Protein AF-0000000070723810 (afdb_homodimer)

Structure (mmCIF, N/CA/C/O backbone):
data_AF-0000000070723810-model_v1
#
loop_
_entity.id
_entity.type
_entity.pdbx_description
1 polymer 'Protein CBG18852'
#
loop_
_atom_site.group_PDB
_atom_site.id
_atom_site.type_symbol
_atom_site.label_atom_id
_atom_site.label_alt_id
_atom_site.label_comp_id
_atom_site.label_asym_id
_atom_site.label_entity_id
_atom_site.label_seq_id
_atom_site.pdbx_PDB_ins_code
_atom_site.Cartn_x
_atom_site.Cartn_y
_atom_site.Cartn_z
_atom_site.occupancy
_atom_site.B_iso_or_equiv
_atom_site.auth_seq_id
_atom_site.auth_comp_id
_atom_site.auth_asym_id
_atom_site.auth_atom_id
_atom_site.pdbx_PDB_model_num
ATOM 1 N N . MET A 1 1 ? 26.953 8.945 24.391 1 21.44 1 MET A N 1
ATOM 2 C CA . MET A 1 1 ? 26.625 9.625 23.141 1 21.44 1 MET A CA 1
ATOM 3 C C . MET A 1 1 ? 25.141 9.961 23.078 1 21.44 1 MET A C 1
ATOM 5 O O . MET A 1 1 ? 24.281 9.094 23.297 1 21.44 1 MET A O 1
ATOM 9 N N . VAL A 1 2 ? 24.594 11.117 23.422 1 28.16 2 VAL A N 1
ATOM 10 C CA . VAL A 1 2 ? 23.266 11.508 23.891 1 28.16 2 VAL A CA 1
ATOM 11 C C . VAL A 1 2 ? 22.266 11.359 22.75 1 28.16 2 VAL A C 1
ATOM 13 O O . VAL A 1 2 ? 22.391 11.992 21.703 1 28.16 2 VAL A O 1
ATOM 16 N N . SER A 1 3 ? 21.688 10.195 22.344 1 31.12 3 SER A N 1
ATOM 17 C CA . SER A 1 3 ? 20.656 9.852 21.359 1 31.12 3 SER A CA 1
ATOM 18 C C . SER A 1 3 ? 19.5 10.836 21.406 1 31.12 3 SER A C 1
ATOM 20 O O . SER A 1 3 ? 18.828 10.953 22.438 1 31.12 3 SER A O 1
ATOM 22 N N . ILE A 1 4 ? 19.578 12.031 21.047 1 35.69 4 ILE A N 1
ATOM 23 C CA . ILE A 1 4 ? 18.641 13.156 21.031 1 35.69 4 ILE A CA 1
ATOM 24 C C . ILE A 1 4 ? 17.234 12.656 20.734 1 35.69 4 ILE A C 1
ATOM 26 O O . ILE A 1 4 ? 16.984 12.117 19.641 1 35.69 4 ILE A O 1
ATOM 30 N N . PRO A 1 5 ? 16.25 12.164 21.562 1 37.22 5 PRO A N 1
ATOM 31 C CA . PRO A 1 5 ? 14.992 11.414 21.625 1 37.22 5 PRO A CA 1
ATOM 32 C C . PRO A 1 5 ? 13.914 11.992 20.719 1 37.22 5 PRO A C 1
ATOM 34 O O . PRO A 1 5 ? 13.945 13.18 20.391 1 37.22 5 PRO A O 1
ATOM 37 N N . SER A 1 6 ? 12.953 11.32 19.719 1 43.81 6 SER A N 1
ATOM 38 C CA . SER A 1 6 ? 11.664 11.258 19.031 1 43.81 6 SER A CA 1
ATOM 39 C C . SER A 1 6 ? 10.602 12.039 19.797 1 43.81 6 SER A C 1
ATOM 41 O O . SER A 1 6 ? 9.453 12.125 19.359 1 43.81 6 SER A O 1
ATOM 43 N N . HIS A 1 7 ? 10.688 12.422 20.875 1 48 7 HIS A N 1
ATOM 44 C CA . HIS A 1 7 ? 9.82 13.055 21.859 1 48 7 HIS A CA 1
ATOM 45 C C . HIS A 1 7 ? 9.383 14.438 21.406 1 48 7 HIS A C 1
ATOM 47 O O . HIS A 1 7 ? 8.219 14.812 21.578 1 48 7 HIS A O 1
ATOM 53 N N . GLY A 1 8 ? 10.281 15.203 20.875 1 49.94 8 GLY A N 1
ATOM 54 C CA . GLY A 1 8 ? 9.945 16.562 20.469 1 49.94 8 GLY A CA 1
ATOM 55 C C . GLY A 1 8 ? 8.969 16.609 19.312 1 49.94 8 GLY A C 1
ATOM 56 O O . GLY A 1 8 ? 8.016 17.391 19.328 1 49.94 8 GLY A O 1
ATOM 57 N N . THR A 1 9 ? 9.227 15.734 18.359 1 57.97 9 THR A N 1
ATOM 58 C CA . THR A 1 9 ? 8.375 15.734 17.172 1 57.97 9 THR A CA 1
ATOM 59 C C . THR A 1 9 ? 6.973 15.25 17.516 1 57.97 9 THR A C 1
ATOM 61 O O . THR A 1 9 ? 5.98 15.836 17.078 1 57.97 9 THR A O 1
ATOM 64 N N . GLU A 1 10 ? 7.027 14.227 18.391 1 59.47 10 GLU A N 1
ATOM 65 C CA . GLU A 1 10 ? 5.703 13.758 18.781 1 59.47 10 GLU A CA 1
ATOM 66 C C . GLU A 1 10 ? 4.949 14.828 19.578 1 59.47 10 GLU A C 1
ATOM 68 O O . GLU A 1 10 ? 3.74 14.992 19.406 1 59.47 10 GLU A O 1
ATOM 73 N N . ALA A 1 11 ? 5.746 15.508 20.375 1 60.03 11 ALA A N 1
ATOM 74 C CA . ALA A 1 11 ? 5.129 16.609 21.125 1 60.03 11 ALA A CA 1
ATOM 75 C C . ALA A 1 11 ? 4.609 17.688 20.172 1 60.03 11 ALA A C 1
ATOM 77 O O . ALA A 1 11 ? 3.525 18.234 20.391 1 60.03 11 ALA A O 1
ATOM 78 N N . LEU A 1 12 ? 5.273 17.922 19.172 1 66.69 12 LEU A N 1
ATOM 79 C CA . LEU A 1 12 ? 4.871 18.938 18.219 1 66.69 12 LEU A CA 1
ATOM 80 C C . LEU A 1 12 ? 3.621 18.516 17.469 1 66.69 12 LEU A C 1
ATOM 82 O O . LEU A 1 12 ? 2.713 19.328 17.25 1 66.69 12 LEU A O 1
ATOM 86 N N . ILE A 1 13 ? 3.521 17.188 17.266 1 69.94 13 ILE A N 1
ATOM 87 C CA . ILE A 1 13 ? 2.365 16.672 16.531 1 69.94 13 ILE A CA 1
ATOM 88 C C . ILE A 1 13 ? 1.104 16.859 17.375 1 69.94 13 ILE A C 1
ATOM 90 O O . ILE A 1 13 ? 0.053 17.234 16.844 1 69.94 13 ILE A O 1
ATOM 94 N N . SER A 1 14 ? 1.413 16.672 18.578 1 66.19 14 SER A N 1
ATOM 95 C CA . SER A 1 14 ? 0.279 16.734 19.5 1 66.19 14 SER A CA 1
ATOM 96 C C . SER A 1 14 ? -0.254 18.156 19.609 1 66.19 14 SER A C 1
ATOM 98 O O . SER A 1 14 ? -1.392 18.375 20.031 1 66.19 14 SER A O 1
ATOM 100 N N . THR A 1 15 ? 0.583 19.078 19.188 1 67.94 15 THR A N 1
ATOM 101 C CA . THR A 1 15 ? 0.151 20.453 19.312 1 67.94 15 THR A CA 1
ATOM 102 C C . THR A 1 15 ? -0.625 20.906 18.078 1 67.94 15 THR A C 1
ATOM 104 O O . THR A 1 15 ? -1.267 21.953 18.078 1 67.94 15 THR A O 1
ATOM 107 N N . LEU A 1 16 ? -0.715 20.125 17.172 1 76.69 16 LEU A N 1
ATOM 108 C CA . LEU A 1 16 ? -1.369 20.516 15.93 1 76.69 16 LEU A CA 1
ATOM 109 C C . LEU A 1 16 ? -2.84 20.109 15.938 1 76.69 16 LEU A C 1
ATOM 111 O O . LEU A 1 16 ? -3.719 20.953 16.125 1 76.69 16 LEU A O 1
ATOM 115 N N . SER A 1 17 ? -3.182 18.922 15.734 1 82.94 17 SER A N 1
ATOM 116 C CA . SER A 1 17 ? -4.555 18.438 15.773 1 82.94 17 SER A CA 1
ATOM 117 C C . SER A 1 17 ? -4.652 17.125 16.531 1 82.94 17 SER A C 1
ATOM 119 O O . SER A 1 17 ? -3.686 16.359 16.609 1 82.94 17 SER A O 1
ATOM 121 N N . ALA A 1 18 ? -5.805 17.016 17.188 1 89.81 18 ALA A N 1
ATOM 122 C CA . ALA A 1 18 ? -6.074 15.734 17.828 1 89.81 18 ALA A CA 1
ATOM 123 C C . ALA A 1 18 ? -6.141 14.609 16.812 1 89.81 18 ALA A C 1
ATOM 125 O O . ALA A 1 18 ? -6.809 14.734 15.781 1 89.81 18 ALA A O 1
ATOM 126 N N . TRP A 1 19 ? -5.312 13.562 17.156 1 93.69 19 TRP A N 1
ATOM 127 C CA . TRP A 1 19 ? -5.281 12.438 16.219 1 93.69 19 TRP A CA 1
ATOM 128 C C . TRP A 1 19 ? -5.047 11.125 16.969 1 93.69 19 TRP A C 1
ATOM 130 O O . TRP A 1 19 ? -4.605 11.133 18.109 1 93.69 19 TRP A O 1
ATOM 140 N N . ASP A 1 20 ? -5.43 10.055 16.297 1 95.19 20 ASP A N 1
ATOM 141 C CA . ASP A 1 20 ? -5.133 8.719 16.828 1 95.19 20 ASP A CA 1
ATOM 142 C C . ASP A 1 20 ? -4.996 7.703 15.695 1 95.19 20 ASP A C 1
ATOM 144 O O . ASP A 1 20 ? -5.277 8.016 14.531 1 95.19 20 ASP A O 1
ATOM 148 N N . TRP A 1 21 ? -4.473 6.562 16.109 1 96.56 21 TRP A N 1
ATOM 149 C CA . TRP A 1 21 ? -4.371 5.457 15.164 1 96.56 21 TRP A CA 1
ATOM 150 C C . TRP A 1 21 ? -5.699 4.719 15.047 1 96.56 21 TRP A C 1
ATOM 152 O O . TRP A 1 21 ? -6.371 4.465 16.047 1 96.56 21 TRP A O 1
ATOM 162 N N . VAL A 1 22 ? -6 4.453 13.805 1 97.31 22 VAL A N 1
ATOM 163 C CA . VAL A 1 22 ? -7.133 3.574 13.539 1 97.31 22 VAL A CA 1
ATOM 164 C C . VAL A 1 22 ? -6.676 2.383 12.695 1 97.31 22 VAL A C 1
ATOM 166 O O . VAL A 1 22 ? -5.688 2.473 11.969 1 97.31 22 VAL A O 1
ATOM 169 N N . THR A 1 23 ? -7.355 1.292 12.906 1 96.88 23 THR A N 1
ATOM 170 C CA . THR A 1 23 ? -6.969 0.08 12.195 1 96.88 23 THR A CA 1
ATOM 171 C C . THR A 1 23 ? -8.109 -0.409 11.297 1 96.88 23 THR A C 1
ATOM 173 O O . THR A 1 23 ? -9.242 -0.558 11.758 1 96.88 23 THR A O 1
ATOM 176 N N . ILE A 1 24 ? -7.84 -0.565 10.047 1 96.25 24 ILE A N 1
ATOM 177 C CA . ILE A 1 24 ? -8.75 -1.156 9.07 1 96.25 24 ILE A CA 1
ATOM 178 C C . ILE A 1 24 ? -8.078 -2.354 8.398 1 96.25 24 ILE A C 1
ATOM 180 O O . ILE A 1 24 ? -7.055 -2.201 7.723 1 96.25 24 ILE A O 1
ATOM 184 N N . ASP A 1 25 ? -8.617 -3.471 8.602 1 95.19 25 ASP A N 1
ATOM 185 C CA . ASP A 1 25 ? -8.094 -4.684 7.984 1 95.19 25 ASP A CA 1
ATOM 186 C C . ASP A 1 25 ? -6.605 -4.859 8.297 1 95.19 25 ASP A C 1
ATOM 188 O O . ASP A 1 25 ? -5.801 -5.117 7.402 1 95.19 25 ASP A O 1
ATOM 192 N N . GLY A 1 26 ? -6.227 -4.594 9.523 1 93.19 26 GLY A N 1
ATOM 193 C CA . GLY A 1 26 ? -4.867 -4.793 10 1 93.19 26 GLY A CA 1
ATOM 194 C C . GLY A 1 26 ? -3.947 -3.629 9.688 1 93.19 26 GLY A C 1
ATOM 195 O O . GLY A 1 26 ? -2.793 -3.611 10.117 1 93.19 26 GLY A O 1
ATOM 196 N N . LEU A 1 27 ? -4.41 -2.686 8.922 1 94.94 27 LEU A N 1
ATOM 197 C CA . LEU A 1 27 ? -3.605 -1.533 8.539 1 94.94 27 LEU A CA 1
ATOM 198 C C . LEU A 1 27 ? -3.863 -0.353 9.469 1 94.94 27 LEU A C 1
ATOM 200 O O . LEU A 1 27 ? -5.016 0.029 9.688 1 94.94 27 LEU A O 1
ATOM 204 N N . GLN A 1 28 ? -2.822 0.191 9.961 1 96.56 28 GLN A N 1
ATOM 205 C CA . GLN A 1 28 ? -2.934 1.354 10.836 1 96.56 28 GLN A CA 1
ATOM 206 C C . GLN A 1 28 ? -2.824 2.652 10.039 1 96.56 28 GLN A C 1
ATOM 208 O O . GLN A 1 28 ? -1.885 2.834 9.266 1 96.56 28 GLN A O 1
ATOM 213 N N . LEU A 1 29 ? -3.773 3.512 10.258 1 98 29 LEU A N 1
ATOM 214 C CA . LEU A 1 29 ? -3.791 4.836 9.641 1 98 29 LEU A CA 1
ATOM 215 C C . LEU A 1 29 ? -4.016 5.918 10.695 1 98 29 LEU A C 1
ATOM 217 O O . LEU A 1 29 ? -4.77 5.719 11.648 1 98 29 LEU A O 1
ATOM 221 N N . PRO A 1 30 ? -3.369 7.023 10.531 1 97.31 30 PRO A N 1
ATOM 222 C CA . PRO A 1 30 ? -3.699 8.141 11.422 1 97.31 30 PRO A CA 1
ATOM 223 C C . PRO A 1 30 ? -5.031 8.805 11.062 1 97.31 30 PRO A C 1
ATOM 225 O O . PRO A 1 30 ? -5.355 8.953 9.883 1 97.31 30 PRO A O 1
ATOM 228 N N . ALA A 1 31 ? -5.773 9.109 12.086 1 97.81 31 ALA A N 1
ATOM 229 C CA . ALA A 1 31 ? -7.055 9.789 11.93 1 97.81 31 ALA A CA 1
ATOM 230 C C . ALA A 1 31 ? -7.125 11.039 12.812 1 97.81 31 ALA A C 1
ATOM 232 O O . ALA A 1 31 ? -6.637 11.031 13.945 1 97.81 31 ALA A O 1
ATOM 233 N N . VAL A 1 32 ? -7.727 12.047 12.258 1 97 32 VAL A N 1
ATOM 234 C CA . VAL A 1 32 ? -7.961 13.25 13.055 1 97 32 VAL A CA 1
ATOM 235 C C . VAL A 1 32 ? -9.383 13.242 13.602 1 97 32 VAL A C 1
ATOM 237 O O . VAL A 1 32 ? -10.258 12.562 13.055 1 97 32 VAL A O 1
ATOM 240 N N . SER A 1 33 ? -9.508 14.008 14.656 1 95.69 33 SER A N 1
ATOM 241 C CA . SER A 1 33 ? -10.812 14.039 15.328 1 95.69 33 SER A CA 1
ATOM 242 C C . SER A 1 33 ? -11.484 15.398 15.141 1 95.69 33 SER A C 1
ATOM 244 O O . SER A 1 33 ? -10.875 16.438 15.375 1 95.69 33 SER A O 1
ATOM 246 N N . ARG A 1 34 ? -12.75 15.375 14.633 1 93.69 34 ARG A N 1
ATOM 247 C CA . ARG A 1 34 ? -13.633 16.531 14.555 1 93.69 34 ARG A CA 1
ATOM 248 C C . ARG A 1 34 ? -14.969 16.234 15.234 1 93.69 34 ARG A C 1
ATOM 250 O O . ARG A 1 34 ? -15.711 15.359 14.805 1 93.69 34 ARG A O 1
ATOM 257 N N . ASN A 1 35 ? -15.266 16.922 16.234 1 91.38 35 ASN A N 1
ATOM 258 C CA . ASN A 1 35 ? -16.531 16.766 16.938 1 91.38 35 ASN A CA 1
ATOM 259 C C . ASN A 1 35 ? -16.781 15.297 17.297 1 91.38 35 ASN A C 1
ATOM 261 O O . ASN A 1 35 ? -17.859 14.766 17.016 1 91.38 35 ASN A O 1
ATOM 265 N N . GLN A 1 36 ? -15.727 14.57 17.703 1 89.38 36 GLN A N 1
ATOM 266 C CA . GLN A 1 36 ? -15.789 13.211 18.219 1 89.38 36 GLN A CA 1
ATOM 267 C C . GLN A 1 36 ? -15.906 12.195 17.094 1 89.38 36 GLN A C 1
ATOM 269 O O . GLN A 1 36 ? -16.203 11.023 17.328 1 89.38 36 GLN A O 1
ATOM 274 N N . GLU A 1 37 ? -15.766 12.719 15.922 1 93.69 37 GLU A N 1
ATOM 275 C CA . GLU A 1 37 ? -15.703 11.812 14.781 1 93.69 37 GLU A CA 1
ATOM 276 C C . GLU A 1 37 ? -14.281 11.719 14.234 1 93.69 37 GLU A C 1
ATOM 278 O O . GLU A 1 37 ? -13.492 12.656 14.367 1 93.69 37 GLU A O 1
ATOM 283 N N . ARG A 1 38 ? -14.023 10.594 13.672 1 96.81 38 ARG A N 1
ATOM 284 C CA . ARG A 1 38 ? -12.688 10.367 13.125 1 96.81 38 ARG A CA 1
ATOM 285 C C . ARG A 1 38 ? -12.688 10.5 11.609 1 96.81 38 ARG A C 1
ATOM 287 O O . ARG A 1 38 ? -13.609 10.023 10.938 1 96.81 38 ARG A O 1
ATOM 294 N N . TYR A 1 39 ? -11.633 11.188 11.188 1 97.62 39 TYR A N 1
ATOM 295 C CA . TYR A 1 39 ? -11.469 11.422 9.758 1 97.62 39 TYR A CA 1
ATOM 296 C C . TYR A 1 39 ? -10.094 10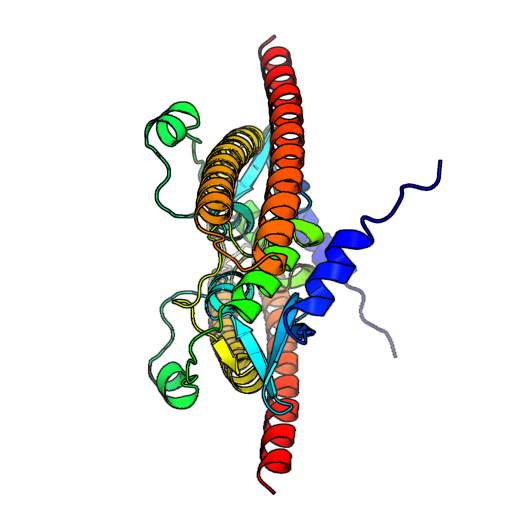.961 9.289 1 97.62 39 TYR A C 1
ATOM 298 O O . TYR A 1 39 ? -9.102 11.125 10 1 97.62 39 TYR A O 1
ATOM 306 N N . VAL A 1 40 ? -10.102 10.383 8.094 1 98.19 40 VAL A N 1
ATOM 307 C CA . VAL A 1 40 ? -8.844 9.977 7.469 1 98.19 40 VAL A CA 1
ATOM 308 C C . VAL A 1 40 ? -8.68 10.688 6.129 1 98.19 40 VAL A C 1
ATOM 310 O O . VAL A 1 40 ? -9.656 11.102 5.512 1 98.19 40 VAL A O 1
ATOM 313 N N . ALA A 1 41 ? -7.453 10.867 5.758 1 98.25 41 ALA A N 1
ATOM 314 C CA . ALA A 1 41 ? -7.191 11.562 4.496 1 98.25 41 ALA A CA 1
ATOM 315 C C . ALA A 1 41 ? -7.594 10.695 3.305 1 98.25 41 ALA A C 1
ATOM 317 O O . ALA A 1 41 ? -7.254 9.508 3.246 1 98.25 41 ALA A O 1
ATOM 318 N N . VAL A 1 42 ? -8.258 11.344 2.348 1 97.5 42 VAL A N 1
ATOM 319 C CA . VAL A 1 42 ? -8.695 10.641 1.145 1 97.5 42 VAL A CA 1
ATOM 320 C C . VAL A 1 42 ? -7.496 9.992 0.456 1 97.5 42 VAL A C 1
ATOM 322 O O . VAL A 1 42 ? -7.562 8.836 0.038 1 97.5 42 VAL A O 1
ATOM 325 N N . HIS A 1 43 ? -6.445 10.68 0.467 1 96.25 43 HIS A N 1
ATOM 326 C CA . HIS A 1 43 ? -5.223 10.211 -0.175 1 96.25 43 HIS A CA 1
ATOM 327 C C . HIS A 1 43 ? -4.734 8.906 0.457 1 96.25 43 HIS A C 1
ATOM 329 O O . HIS A 1 43 ? -4.375 7.965 -0.251 1 96.25 43 HIS A O 1
ATOM 335 N N . MET A 1 44 ? -4.809 8.828 1.688 1 97.5 44 MET A N 1
ATOM 336 C CA . MET A 1 44 ? -4.336 7.645 2.404 1 97.5 44 MET A CA 1
ATOM 337 C C . MET A 1 44 ? -5.246 6.449 2.143 1 97.5 44 MET A C 1
ATOM 339 O O . MET A 1 44 ? -4.77 5.32 2.004 1 97.5 44 MET A O 1
ATOM 343 N N . VAL A 1 45 ? -6.484 6.746 2.025 1 96.81 45 VAL A N 1
ATOM 344 C CA . VAL A 1 45 ? -7.453 5.688 1.763 1 96.81 45 VAL A CA 1
ATOM 345 C C . VAL A 1 45 ? -7.199 5.082 0.383 1 96.81 45 VAL A C 1
ATOM 347 O O . VAL A 1 45 ? -7.121 3.861 0.238 1 96.81 45 VAL A O 1
ATOM 350 N N . GLN A 1 46 ? -6.953 5.902 -0.538 1 94.5 46 GLN A N 1
ATOM 351 C CA . GLN A 1 46 ? -6.719 5.465 -1.91 1 94.5 46 GLN A CA 1
ATOM 352 C C . GLN A 1 46 ? -5.41 4.691 -2.027 1 94.5 46 GLN A C 1
ATOM 354 O O . GLN A 1 46 ? -5.375 3.609 -2.619 1 94.5 46 GLN A O 1
ATOM 359 N N . LEU A 1 47 ? -4.484 5.207 -1.362 1 95.38 47 LEU A N 1
ATOM 360 C CA . LEU A 1 47 ? -3.135 4.676 -1.508 1 95.38 47 LEU A CA 1
ATOM 361 C C . LEU A 1 47 ? -2.977 3.375 -0.73 1 95.38 47 LEU A C 1
ATOM 363 O O . LEU A 1 47 ? -2.416 2.404 -1.243 1 95.38 47 LEU A O 1
ATOM 367 N N . LYS A 1 48 ? -3.527 3.34 0.492 1 95.88 48 LYS A N 1
ATOM 368 C CA . LYS A 1 48 ? -3.172 2.244 1.39 1 95.88 48 LYS A CA 1
ATOM 369 C C . LYS A 1 48 ? -4.266 1.18 1.419 1 95.88 48 LYS A C 1
ATOM 371 O O . LYS A 1 48 ? -3.996 0.011 1.704 1 95.88 48 LYS A O 1
ATOM 376 N N . LEU A 1 49 ? -5.48 1.592 1.073 1 95.62 49 LEU A N 1
ATOM 377 C CA . LEU A 1 49 ? -6.57 0.64 1.241 1 95.62 49 LEU A CA 1
ATOM 378 C C . LEU A 1 49 ? -7.129 0.207 -0.111 1 95.62 49 LEU A C 1
ATOM 380 O O . LEU A 1 49 ? -7.367 -0.981 -0.338 1 95.62 49 LEU A O 1
ATOM 384 N N . LEU A 1 50 ? -7.242 1.135 -1.011 1 94.44 50 LEU A N 1
ATOM 385 C CA . LEU A 1 50 ? -8.039 0.839 -2.197 1 94.44 50 LEU A C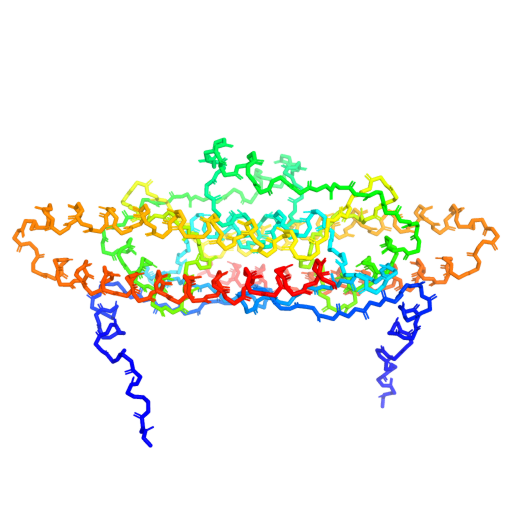A 1
ATOM 386 C C . LEU A 1 50 ? -7.141 0.484 -3.379 1 94.44 50 LEU A C 1
ATOM 388 O O . LEU A 1 50 ? -7.605 -0.087 -4.367 1 94.44 50 LEU A O 1
ATOM 392 N N . SER A 1 51 ? -5.875 0.766 -3.217 1 93.25 51 SER A N 1
ATOM 393 C CA . SER A 1 51 ? -4.957 0.572 -4.332 1 93.25 51 SER A CA 1
ATOM 394 C C . SER A 1 51 ? -4.832 -0.904 -4.699 1 93.25 51 SER A C 1
ATOM 396 O O . SER A 1 51 ? -4.492 -1.241 -5.836 1 93.25 51 SER A O 1
ATOM 398 N N . LYS A 1 52 ? -5.121 -1.726 -3.82 1 94.19 52 LYS A N 1
ATOM 399 C CA . LYS A 1 52 ? -4.953 -3.154 -4.074 1 94.19 52 LYS A CA 1
ATOM 400 C C . LYS A 1 52 ? -6.125 -3.713 -4.871 1 94.19 52 LYS A C 1
ATOM 402 O O . LYS A 1 52 ? -6.074 -4.848 -5.348 1 94.19 52 LYS A O 1
ATOM 407 N N . PHE A 1 53 ? -7.133 -2.936 -5.07 1 94 53 PHE A N 1
ATOM 408 C CA . PHE A 1 53 ? -8.297 -3.373 -5.828 1 94 53 PHE A CA 1
ATOM 409 C C . PHE A 1 53 ? -8.273 -2.795 -7.238 1 94 53 PHE A C 1
ATOM 411 O O . PHE A 1 53 ? -7.742 -1.705 -7.461 1 94 53 PHE A O 1
ATOM 418 N N . PRO A 1 54 ? -8.883 -3.541 -8.125 1 87.44 54 PRO A N 1
ATOM 419 C CA . PRO A 1 54 ? -9.07 -2.947 -9.453 1 87.44 54 PRO A CA 1
ATOM 420 C C . PRO A 1 54 ? -9.93 -1.69 -9.422 1 87.44 54 PRO A C 1
ATOM 422 O O . PRO A 1 54 ? -10.805 -1.555 -8.555 1 87.44 54 PRO A O 1
ATOM 425 N N . SER A 1 55 ? -9.648 -0.827 -10.367 1 82.06 55 SER A N 1
ATOM 426 C CA . SER A 1 55 ? -10.312 0.471 -10.391 1 82.06 55 SER A CA 1
ATOM 427 C C . SER A 1 55 ? -11.758 0.344 -10.867 1 82.06 55 SER A C 1
ATOM 429 O O . SER A 1 55 ? -12.547 1.278 -10.727 1 82.06 55 SER A O 1
ATOM 431 N N . ASP A 1 56 ? -12.078 -0.8 -11.336 1 83.69 56 ASP A N 1
ATOM 432 C CA . ASP A 1 56 ? -13.406 -0.971 -11.914 1 83.69 56 ASP A CA 1
ATOM 433 C C . ASP A 1 56 ? -14.43 -1.358 -10.844 1 83.69 56 ASP A C 1
ATOM 435 O O . ASP A 1 56 ? -15.062 -2.414 -10.93 1 83.69 56 ASP A O 1
ATOM 439 N N . ILE A 1 57 ? -14.719 -0.504 -9.961 1 81.88 57 ILE A N 1
ATOM 440 C CA . ILE A 1 57 ? -15.727 -0.741 -8.938 1 81.88 57 ILE A CA 1
ATOM 441 C C . ILE A 1 57 ? -17.109 -0.403 -9.484 1 81.88 57 ILE A C 1
ATOM 443 O O . ILE A 1 57 ? -17.344 0.713 -9.953 1 81.88 57 ILE A O 1
ATOM 447 N N . PRO A 1 58 ? -17.969 -1.245 -9.422 1 86.06 58 PRO A N 1
ATOM 448 C CA . PRO A 1 58 ? -19.312 -1.023 -9.93 1 86.06 58 PRO A CA 1
ATOM 449 C C . PRO A 1 58 ? -19.984 0.215 -9.336 1 86.06 58 PRO A C 1
ATOM 451 O O . PRO A 1 58 ? -19.781 0.51 -8.148 1 86.06 58 PRO A O 1
ATOM 454 N N . SER A 1 59 ? -20.766 0.882 -10.102 1 84.38 59 SER A N 1
ATOM 455 C CA . SER A 1 59 ? -21.422 2.127 -9.719 1 84.38 59 SER A CA 1
ATOM 456 C C . SER A 1 59 ? -22.406 1.898 -8.578 1 84.38 59 SER A C 1
ATOM 458 O O . SER A 1 59 ? -22.641 2.795 -7.762 1 84.38 59 SER A O 1
ATOM 460 N N . GLU A 1 60 ? -22.953 0.735 -8.516 1 82.44 60 GLU A N 1
ATOM 461 C CA . GLU A 1 60 ? -23.891 0.406 -7.449 1 82.44 60 GLU A CA 1
ATOM 462 C C . GLU A 1 60 ? -23.234 0.546 -6.078 1 82.44 60 GLU A C 1
ATOM 464 O O . GLU A 1 60 ? -23.859 1.025 -5.129 1 82.44 60 GLU A O 1
ATOM 469 N N . ILE A 1 61 ? -21.984 0.199 -6 1 83.19 61 ILE A N 1
ATOM 470 C CA . ILE A 1 61 ? -21.25 0.279 -4.746 1 83.19 61 ILE A CA 1
ATOM 471 C C . ILE A 1 61 ? -20.844 1.727 -4.477 1 83.19 61 ILE A C 1
ATOM 473 O O . ILE A 1 61 ? -21.016 2.23 -3.365 1 83.19 61 ILE A O 1
ATOM 477 N N . THR A 1 62 ? -20.344 2.344 -5.547 1 83.19 62 THR A N 1
ATOM 478 C CA . THR A 1 62 ? -19.859 3.707 -5.355 1 83.19 62 THR A CA 1
ATOM 479 C C . THR A 1 62 ? -21.016 4.648 -5.035 1 83.19 62 THR A C 1
ATOM 481 O O . THR A 1 62 ? -20.859 5.613 -4.281 1 83.19 62 THR A O 1
ATOM 484 N N . ARG A 1 63 ? -22.125 4.359 -5.52 1 83.06 63 ARG A N 1
ATOM 485 C CA . ARG A 1 63 ? -23.297 5.184 -5.238 1 83.06 63 ARG A CA 1
ATOM 486 C C . ARG A 1 63 ? -23.828 4.918 -3.832 1 83.06 63 ARG A C 1
ATOM 488 O O . ARG A 1 63 ? -24.188 5.855 -3.111 1 83.06 63 ARG A O 1
ATOM 495 N N . LYS A 1 64 ? -23.875 3.713 -3.484 1 84.25 64 LYS A N 1
ATOM 496 C CA . LYS A 1 64 ? -24.453 3.291 -2.211 1 84.25 64 LYS A CA 1
ATOM 497 C C . LYS A 1 64 ? -23.562 3.703 -1.042 1 84.25 64 LYS A C 1
ATOM 499 O O . LYS A 1 64 ? -24.062 4.082 0.02 1 84.25 64 LYS A O 1
ATOM 504 N N . PHE A 1 65 ? -22.281 3.67 -1.249 1 83.5 65 PHE A N 1
ATOM 505 C CA . PHE A 1 65 ? -21.359 3.924 -0.15 1 83.5 65 PHE A CA 1
ATOM 506 C C . PHE A 1 65 ? -20.516 5.16 -0.429 1 83.5 65 PHE A C 1
ATOM 508 O O . PHE A 1 65 ? -19.312 5.184 -0.127 1 83.5 65 PHE A O 1
ATOM 515 N N . THR A 1 66 ? -21.219 6.086 -1.06 1 83.06 66 THR A N 1
ATOM 516 C CA . THR A 1 66 ? -20.547 7.344 -1.372 1 83.06 66 THR A CA 1
ATOM 517 C C . THR A 1 66 ? -20.031 8.016 -0.101 1 83.06 66 THR A C 1
ATOM 519 O O . THR A 1 66 ? -20.766 8.109 0.892 1 83.06 66 THR A O 1
ATOM 522 N N . MET A 1 67 ? -18.797 8.375 -0.074 1 88.19 67 MET A N 1
ATOM 523 C CA . MET A 1 67 ? -18.172 9.055 1.057 1 88.19 67 MET A CA 1
ATOM 524 C C . MET A 1 67 ? -18.078 10.555 0.802 1 88.19 67 MET A C 1
ATOM 526 O O . MET A 1 67 ? -17.578 10.984 -0.244 1 88.19 67 MET A O 1
ATOM 530 N N . ASN A 1 68 ? -18.562 11.352 1.768 1 91.38 68 ASN A N 1
ATOM 531 C CA . ASN A 1 68 ? -18.438 12.797 1.664 1 91.38 68 ASN A CA 1
ATOM 532 C C . ASN A 1 68 ? -17.047 13.273 2.074 1 91.38 68 ASN A C 1
ATOM 534 O O . ASN A 1 68 ? -16.5 12.82 3.078 1 91.38 68 ASN A O 1
ATOM 538 N N . SER A 1 69 ? -16.578 14.086 1.253 1 94.69 69 SER A N 1
ATOM 539 C CA . SER A 1 69 ? -15.258 14.617 1.539 1 94.69 69 SER A CA 1
ATOM 540 C C . SER A 1 69 ? -15.336 15.984 2.203 1 94.69 69 SER A C 1
ATOM 542 O O . SER A 1 69 ? -16.281 16.734 1.969 1 94.69 69 SER A O 1
ATOM 544 N N . PHE A 1 70 ? -14.344 16.344 3.057 1 97.12 70 PHE A N 1
ATOM 545 C CA . PHE A 1 70 ? -14.211 17.609 3.764 1 97.12 70 PHE A CA 1
ATOM 546 C C . PHE A 1 70 ? -12.812 18.188 3.574 1 97.12 70 PHE A C 1
ATOM 548 O O . PHE A 1 70 ? -11.828 17.438 3.545 1 97.12 70 PHE A O 1
ATOM 555 N N . LYS A 1 71 ? -12.789 19.406 3.506 1 97.31 71 LYS A N 1
ATOM 556 C CA . LYS A 1 71 ? -11.484 20.062 3.385 1 97.31 71 LYS A CA 1
ATOM 557 C C . LYS A 1 71 ? -10.664 19.875 4.656 1 97.31 71 LYS A C 1
ATOM 559 O O . LYS A 1 71 ? -11.203 19.922 5.766 1 97.31 71 LYS A O 1
ATOM 564 N N . MET A 1 72 ? -9.422 19.844 4.422 1 96.06 72 MET A N 1
ATOM 565 C CA . MET A 1 72 ? -8.477 19.75 5.523 1 96.06 72 MET A CA 1
ATOM 566 C C . MET A 1 72 ? -8.094 21.125 6.035 1 96.06 72 MET A C 1
ATOM 568 O O . MET A 1 72 ? -7.949 22.062 5.25 1 96.06 72 MET A O 1
ATOM 572 N N . SER A 1 73 ? -7.969 21.234 7.383 1 94.12 73 SER A N 1
ATOM 573 C CA . SER A 1 73 ? -7.379 22.453 7.91 1 94.12 73 SER A CA 1
ATOM 574 C C . SER A 1 73 ? -5.859 22.453 7.773 1 94.12 73 SER A C 1
ATOM 576 O O . SER A 1 73 ? -5.258 21.391 7.586 1 94.12 73 SER A O 1
ATOM 578 N N . VAL A 1 74 ? -5.305 23.547 7.844 1 90.06 74 VAL A N 1
ATOM 579 C CA . VAL A 1 74 ? -3.85 23.656 7.785 1 90.06 74 VAL A CA 1
ATOM 580 C C . VAL A 1 74 ? -3.219 22.844 8.914 1 90.06 74 VAL A C 1
ATOM 582 O O . VAL A 1 74 ? -2.242 22.125 8.695 1 90.06 74 VAL A O 1
ATOM 585 N N . ALA A 1 75 ? -3.77 22.906 10.07 1 90.56 75 ALA A N 1
ATOM 586 C CA . ALA A 1 75 ? -3.248 22.188 11.227 1 90.56 75 ALA A CA 1
ATOM 587 C C . ALA A 1 75 ? -3.316 20.672 11.008 1 90.56 75 ALA A C 1
ATOM 589 O O . ALA A 1 75 ? -2.381 19.953 11.352 1 90.56 75 ALA A O 1
ATOM 590 N N . GLU A 1 76 ? -4.344 20.234 10.414 1 94.12 76 GLU A N 1
ATOM 591 C CA . GLU A 1 76 ? -4.504 18.812 10.125 1 94.12 76 GLU A CA 1
ATOM 592 C C . GLU A 1 76 ? -3.492 18.344 9.078 1 94.12 76 GLU A C 1
ATOM 594 O O . GLU A 1 76 ? -2.904 17.266 9.211 1 94.12 76 GLU A O 1
ATOM 599 N N . ALA A 1 77 ? -3.324 19.125 8.102 1 94.75 77 ALA A N 1
ATOM 600 C CA . ALA A 1 77 ? -2.346 18.812 7.062 1 94.75 77 ALA A CA 1
ATOM 601 C C . ALA A 1 77 ? -0.949 18.641 7.656 1 94.75 77 ALA A C 1
ATOM 603 O O . ALA A 1 77 ? -0.24 17.688 7.34 1 94.75 77 ALA A O 1
ATOM 604 N N . TRP A 1 78 ? -0.655 19.469 8.539 1 92.25 78 TRP A N 1
ATOM 605 C CA . TRP A 1 78 ? 0.671 19.438 9.141 1 92.25 78 TRP A CA 1
ATOM 606 C C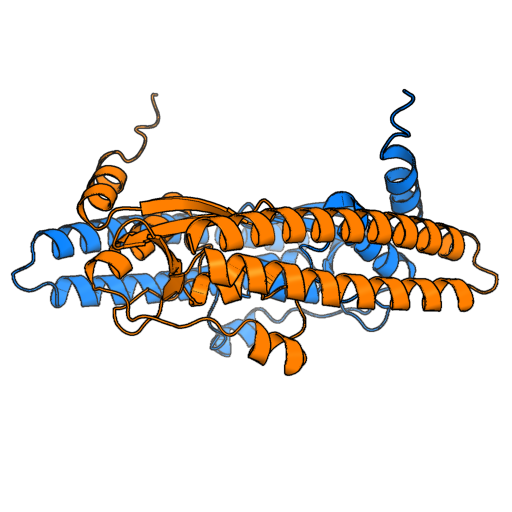 . TRP A 1 78 ? 0.783 18.281 10.133 1 92.25 78 TRP A C 1
ATOM 608 O O . TRP A 1 78 ? 1.863 17.703 10.312 1 92.25 78 TRP A O 1
ATOM 618 N N . THR A 1 79 ? -0.304 17.969 10.742 1 93.25 79 THR A N 1
ATOM 619 C CA . THR A 1 79 ? -0.328 16.781 11.586 1 93.25 79 THR A CA 1
ATOM 620 C C . THR A 1 79 ? -0.003 15.539 10.766 1 93.25 79 THR A C 1
ATOM 622 O O . THR A 1 79 ? 0.9 14.773 11.117 1 93.25 79 THR A O 1
ATOM 625 N N . PHE A 1 80 ? -0.656 15.406 9.641 1 96.12 80 PHE A N 1
ATOM 626 C CA . PHE A 1 80 ? -0.426 14.242 8.789 1 96.12 80 PHE A CA 1
ATOM 627 C C . PHE A 1 80 ? 0.986 14.266 8.219 1 96.12 80 PHE A C 1
ATOM 629 O O . PHE A 1 80 ? 1.645 13.227 8.133 1 96.12 80 PHE A O 1
ATOM 636 N N . ASN A 1 81 ? 1.414 15.406 7.832 1 95 81 ASN A N 1
ATOM 637 C CA . ASN A 1 81 ? 2.768 15.516 7.301 1 95 81 ASN A CA 1
ATOM 638 C C . ASN A 1 81 ? 3.811 15.102 8.336 1 95 81 ASN A C 1
ATOM 640 O O . ASN A 1 81 ? 4.781 14.414 8.008 1 95 81 ASN A O 1
ATOM 644 N N . SER A 1 82 ? 3.596 15.508 9.516 1 93.38 82 SER A N 1
ATOM 645 C CA . SER A 1 82 ? 4.523 15.172 10.594 1 93.38 82 SER A CA 1
ATOM 646 C C . SER A 1 82 ? 4.52 13.672 10.875 1 93.38 82 SER A C 1
ATOM 648 O O . SER A 1 82 ? 5.582 13.062 11 1 93.38 82 SER A O 1
ATOM 650 N N . ILE A 1 83 ? 3.367 13.148 10.914 1 94.56 83 ILE A N 1
ATOM 651 C CA . ILE A 1 83 ? 3.248 11.711 11.148 1 94.56 83 ILE A CA 1
ATOM 652 C C . ILE A 1 83 ? 3.926 10.945 10.016 1 94.56 83 ILE A C 1
ATOM 654 O O . ILE A 1 83 ? 4.691 10.008 10.258 1 94.56 83 ILE A O 1
ATOM 658 N N . ASN A 1 84 ? 3.633 11.359 8.812 1 94.81 84 ASN A N 1
ATOM 659 C CA . ASN A 1 84 ? 4.145 10.68 7.633 1 94.81 84 ASN A CA 1
ATOM 660 C C . ASN A 1 84 ? 5.668 10.766 7.551 1 94.81 84 ASN A C 1
ATOM 662 O O . ASN A 1 84 ? 6.332 9.781 7.215 1 94.81 84 ASN A O 1
ATOM 666 N N . ALA A 1 85 ? 6.203 11.828 7.918 1 93.06 85 ALA A N 1
ATOM 667 C CA . ALA A 1 85 ? 7.645 12.031 7.812 1 93.06 85 ALA A CA 1
ATOM 668 C C . ALA A 1 85 ? 8.383 11.359 8.969 1 93.06 85 ALA A C 1
ATOM 670 O O . ALA A 1 85 ? 9.375 10.664 8.766 1 93.06 85 ALA A O 1
ATOM 671 N N . VAL A 1 86 ? 7.852 11.477 10.141 1 91.31 86 VAL A N 1
ATOM 672 C CA . VAL A 1 86 ? 8.602 11.109 11.336 1 91.31 86 VAL A CA 1
ATOM 673 C C . VAL A 1 86 ? 8.344 9.641 11.672 1 91.31 86 VAL A C 1
ATOM 675 O O . VAL A 1 86 ? 9.266 8.914 12.055 1 91.31 86 VAL A O 1
ATOM 678 N N . ILE A 1 87 ? 7.18 9.234 11.508 1 92.06 87 ILE A N 1
ATOM 679 C CA . ILE A 1 87 ? 6.805 7.91 11.984 1 92.06 87 ILE A CA 1
ATOM 680 C C . ILE A 1 87 ? 6.758 6.938 10.805 1 92.06 87 ILE A C 1
ATOM 682 O O . ILE A 1 87 ? 7.348 5.855 10.867 1 92.06 87 ILE A O 1
ATOM 686 N N . ARG A 1 88 ? 6.121 7.328 9.766 1 93.38 88 ARG A N 1
ATOM 687 C CA . ARG A 1 88 ? 5.824 6.391 8.688 1 93.38 88 ARG A CA 1
ATOM 688 C C . ARG A 1 88 ? 6.859 6.488 7.57 1 93.38 88 ARG A C 1
ATOM 690 O O . ARG A 1 88 ? 6.84 5.699 6.625 1 93.38 88 ARG A O 1
ATOM 697 N N . LYS A 1 89 ? 7.699 7.387 7.656 1 91.25 89 LYS A N 1
ATOM 698 C CA . LYS A 1 89 ? 8.82 7.539 6.73 1 91.25 89 LYS A CA 1
ATOM 699 C C . LYS A 1 89 ? 8.328 7.621 5.285 1 91.25 89 LYS A C 1
ATOM 701 O O . LYS A 1 89 ? 8.867 6.945 4.406 1 91.25 89 LYS A O 1
ATOM 706 N N . PHE A 1 90 ? 7.164 8.32 5.121 1 93.56 90 PHE A N 1
ATOM 707 C CA . PHE A 1 90 ? 6.574 8.672 3.836 1 93.56 90 PHE A CA 1
ATOM 708 C C . PHE A 1 90 ? 5.934 7.449 3.186 1 93.56 90 PHE A C 1
ATOM 710 O O . PHE A 1 90 ? 5.773 7.402 1.964 1 93.56 90 PHE A O 1
ATOM 717 N N . ASP A 1 91 ? 5.574 6.555 4.02 1 94.25 91 ASP A N 1
ATOM 718 C CA . ASP A 1 91 ? 4.828 5.395 3.535 1 94.25 91 ASP A CA 1
ATOM 719 C C . ASP A 1 91 ? 3.416 5.793 3.117 1 94.25 91 ASP A C 1
ATOM 721 O O . ASP A 1 91 ? 2.76 5.066 2.365 1 94.25 91 ASP A O 1
ATOM 725 N N . LEU A 1 92 ? 2.975 6.969 3.555 1 95.62 92 LEU A N 1
ATOM 726 C CA . LEU A 1 92 ? 1.627 7.426 3.232 1 95.62 92 LEU A CA 1
ATOM 727 C C . LEU A 1 92 ? 1.637 8.32 1.996 1 95.62 92 LEU A C 1
ATOM 729 O O . LEU A 1 92 ? 0.635 8.969 1.685 1 95.62 92 LEU A O 1
ATOM 733 N N . GLY A 1 93 ? 2.756 8.305 1.345 1 93.38 93 GLY A N 1
ATOM 734 C CA . GLY A 1 93 ? 2.916 9.117 0.146 1 93.38 93 GLY A CA 1
ATOM 735 C C . GLY A 1 93 ? 3.99 10.18 0.283 1 93.38 93 GLY A C 1
ATOM 736 O O . GLY A 1 93 ? 4.273 10.641 1.39 1 93.38 93 GLY A O 1
ATOM 737 N N . CYS A 1 94 ? 4.441 10.578 -0.864 1 91.88 94 CYS A N 1
ATOM 738 C CA . CYS A 1 94 ? 5.512 11.57 -0.845 1 91.88 94 CYS A CA 1
ATOM 739 C C . CYS A 1 94 ? 4.992 12.938 -1.261 1 91.88 94 CYS A C 1
ATOM 741 O O . CYS A 1 94 ? 5.77 13.883 -1.414 1 91.88 94 CYS A O 1
ATOM 743 N N . GLN A 1 95 ? 3.736 12.984 -1.391 1 90.56 95 GLN A N 1
ATOM 744 C CA . GLN A 1 95 ? 3.102 14.281 -1.576 1 90.56 95 GLN A CA 1
ATOM 745 C C . GLN A 1 95 ? 2.621 14.859 -0.246 1 90.56 95 GLN A C 1
ATOM 747 O O . GLN A 1 95 ? 1.935 14.172 0.518 1 90.56 95 GLN A O 1
ATOM 752 N N . LEU A 1 96 ? 3.012 16.078 -0.072 1 94.38 96 LEU A N 1
ATOM 753 C CA . LEU A 1 96 ? 2.637 16.703 1.194 1 94.38 96 LEU A CA 1
ATOM 754 C C . LEU A 1 96 ? 1.143 17 1.229 1 94.38 96 LEU A C 1
ATOM 756 O O . LEU A 1 96 ? 0.568 17.438 0.224 1 94.38 96 LEU A O 1
ATOM 760 N N . PHE A 1 97 ? 0.678 16.812 2.398 1 95.88 97 PHE A N 1
ATOM 761 C CA . PHE A 1 97 ? -0.706 17.219 2.619 1 95.88 97 PHE A CA 1
ATOM 762 C C . PHE A 1 97 ? -0.822 18.734 2.703 1 95.88 97 PHE A C 1
ATOM 764 O O . PHE A 1 97 ? 0.046 19.406 3.275 1 95.88 97 PHE A O 1
ATOM 771 N N . THR A 1 98 ? -1.909 19.234 2.105 1 94.75 98 THR A N 1
ATOM 772 C CA . THR A 1 98 ? -2.234 20.656 2.174 1 94.75 98 THR A CA 1
ATOM 773 C C . THR A 1 98 ? -3.715 20.844 2.484 1 94.75 98 THR A C 1
ATOM 775 O O . THR A 1 98 ? -4.477 19.891 2.557 1 94.75 98 THR A O 1
ATOM 778 N N . ALA A 1 99 ? -4.09 22.078 2.65 1 94.44 99 ALA A N 1
ATOM 779 C CA . ALA A 1 99 ? -5.484 22.406 2.936 1 94.44 99 ALA A CA 1
ATOM 780 C C . ALA A 1 99 ? -6.367 22.141 1.722 1 94.44 99 ALA A C 1
ATOM 782 O O . ALA A 1 99 ? -7.598 22.172 1.825 1 94.44 99 ALA A O 1
ATOM 783 N N . ASP A 1 100 ? -5.77 21.781 0.586 1 95.88 100 ASP A N 1
ATOM 784 C CA . ASP A 1 100 ? -6.527 21.453 -0.613 1 95.88 100 ASP A CA 1
ATOM 785 C C . ASP A 1 100 ? -6.898 19.969 -0.627 1 95.88 100 ASP A C 1
ATOM 787 O O . ASP A 1 100 ? -7.727 19.531 -1.435 1 95.88 100 ASP A O 1
ATOM 791 N N . ASP A 1 101 ? -6.309 19.281 0.283 1 97.12 101 ASP A N 1
ATOM 792 C CA . ASP A 1 101 ? -6.629 17.859 0.366 1 97.12 101 ASP A CA 1
ATOM 793 C C . ASP A 1 101 ? -7.918 17.625 1.148 1 97.12 101 ASP A C 1
ATOM 795 O O . ASP A 1 101 ? -8.422 18.547 1.811 1 97.12 101 ASP A O 1
ATOM 799 N N . GLU A 1 102 ? -8.406 16.453 1.002 1 97.81 102 GLU A N 1
ATOM 800 C CA . GLU A 1 102 ? -9.719 16.172 1.578 1 97.81 102 GLU A CA 1
ATOM 801 C C . GLU A 1 102 ? -9.656 15.023 2.576 1 97.81 102 GLU A C 1
ATOM 803 O O . GLU A 1 102 ? -8.742 14.203 2.521 1 97.81 102 GLU A O 1
ATOM 808 N N . LEU A 1 103 ? -10.625 15.07 3.492 1 98.12 103 LEU A N 1
ATOM 809 C CA . LEU A 1 103 ? -10.836 14.047 4.508 1 98.12 103 LEU A CA 1
ATOM 810 C C . LEU A 1 103 ? -12.148 13.305 4.27 1 98.12 103 LEU A C 1
ATOM 812 O O . LEU A 1 103 ? -13.047 13.828 3.607 1 98.12 103 LEU A O 1
ATOM 816 N N . VAL A 1 104 ? -12.227 12.133 4.75 1 97.94 104 VAL A N 1
ATOM 817 C CA . VAL A 1 104 ? -13.461 11.352 4.75 1 97.94 104 VAL A CA 1
ATOM 818 C C . VAL A 1 104 ? -13.648 10.695 6.113 1 97.94 104 VAL A C 1
ATOM 820 O O . VAL A 1 104 ? -12.68 10.383 6.801 1 97.94 104 VAL A O 1
ATOM 823 N N . LYS A 1 105 ? -14.852 10.555 6.461 1 96.75 105 LYS A N 1
ATOM 824 C CA . LYS A 1 105 ? -15.18 9.945 7.746 1 96.75 105 LYS A CA 1
ATOM 825 C C . LYS A 1 105 ? -14.727 8.492 7.797 1 96.75 105 LYS A C 1
ATOM 827 O O . LYS A 1 105 ? -14.938 7.738 6.844 1 96.75 105 LYS A O 1
ATOM 832 N N . LEU A 1 106 ? -14.227 8.117 8.93 1 96.75 106 LEU A N 1
ATOM 833 C CA . LEU A 1 106 ? -13.695 6.77 9.125 1 96.75 106 LEU A CA 1
ATOM 834 C C . LEU A 1 106 ? -14.781 5.723 8.891 1 96.75 106 LEU A C 1
ATOM 836 O O . LEU A 1 106 ? -14.547 4.73 8.195 1 96.75 106 LEU A O 1
ATOM 840 N N . ASN A 1 107 ? -15.93 6.004 9.398 1 93.56 107 ASN A N 1
ATOM 841 C CA . ASN A 1 107 ? -17.016 5.039 9.289 1 93.56 107 ASN A CA 1
ATOM 842 C C . ASN A 1 107 ? -17.406 4.805 7.828 1 93.56 107 ASN A C 1
ATOM 844 O O . ASN A 1 107 ? -17.672 3.668 7.426 1 93.56 107 ASN A O 1
ATOM 848 N N . ASP A 1 108 ? -17.438 5.848 7.102 1 94.06 108 ASP A N 1
ATOM 849 C CA . ASP A 1 108 ? -17.766 5.73 5.688 1 94.06 108 ASP A CA 1
ATOM 850 C C . ASP A 1 108 ? -16.703 4.941 4.934 1 94.06 108 ASP A C 1
ATOM 852 O O . ASP A 1 108 ? -17.016 4.121 4.07 1 94.06 108 ASP A O 1
ATOM 856 N N . VAL A 1 109 ? -15.492 5.156 5.277 1 96.31 109 VAL A N 1
ATOM 857 C CA . VAL A 1 109 ? -14.383 4.469 4.633 1 96.31 109 VAL A CA 1
ATOM 858 C C . VAL A 1 109 ? -14.461 2.973 4.93 1 96.31 109 VAL A C 1
ATOM 860 O O . VAL A 1 109 ? -14.297 2.146 4.031 1 96.31 109 VAL A O 1
ATOM 863 N N . GLN A 1 110 ? -14.727 2.67 6.133 1 96 110 GLN A N 1
ATOM 864 C CA . GLN A 1 110 ? -14.789 1.265 6.52 1 96 110 GLN A CA 1
ATOM 865 C C . GLN A 1 110 ? -15.898 0.538 5.762 1 96 110 GLN A C 1
ATOM 867 O O . GLN A 1 110 ? -15.68 -0.552 5.227 1 96 110 GLN A O 1
ATOM 872 N N . MET A 1 111 ? -17 1.177 5.691 1 94 111 MET A N 1
ATOM 873 C CA . MET A 1 111 ? -18.125 0.571 4.992 1 94 111 MET A CA 1
ATOM 874 C C . MET A 1 111 ? -17.812 0.369 3.516 1 94 111 MET A C 1
ATOM 876 O O . MET A 1 111 ? -18.047 -0.707 2.965 1 94 111 MET A O 1
ATOM 880 N N . PHE A 1 112 ? -17.297 1.388 2.988 1 94.38 112 PHE A N 1
ATOM 881 C CA . PHE A 1 112 ? -16.938 1.322 1.577 1 94.38 112 PHE A CA 1
ATOM 882 C C . PHE A 1 112 ? -15.891 0.239 1.336 1 94.38 112 PHE A C 1
ATOM 884 O O . PHE A 1 112 ? -16.062 -0.618 0.467 1 94.38 112 PHE A O 1
ATOM 891 N N . TYR A 1 113 ? -14.852 0.262 2.109 1 95.88 113 TYR A N 1
ATOM 892 C CA . TYR A 1 113 ? -13.711 -0.642 1.956 1 95.88 113 TYR A CA 1
ATOM 893 C C . TYR A 1 113 ? -14.156 -2.096 2.049 1 95.88 113 TYR A C 1
ATOM 895 O O . TYR A 1 113 ? -13.82 -2.912 1.188 1 95.88 113 TYR A O 1
ATOM 903 N N . TRP A 1 114 ? -14.883 -2.439 3.033 1 95.75 114 TRP A N 1
ATOM 904 C CA . TRP A 1 114 ? -15.25 -3.832 3.266 1 95.75 114 TRP A CA 1
ATOM 905 C C . TRP A 1 114 ? -16.203 -4.328 2.188 1 95.75 114 TRP A C 1
ATOM 907 O O . TRP A 1 114 ? -16.172 -5.504 1.812 1 95.75 114 TRP A O 1
ATOM 917 N N . ASN A 1 115 ? -17.031 -3.445 1.679 1 94.62 115 ASN A N 1
ATOM 918 C CA . ASN A 1 115 ? -17.906 -3.85 0.577 1 94.62 115 ASN A CA 1
ATOM 919 C C . ASN A 1 115 ? -17.109 -4.09 -0.703 1 94.62 115 ASN A C 1
ATOM 921 O O . ASN A 1 115 ? -17.391 -5.02 -1.458 1 94.62 115 ASN A O 1
ATOM 925 N N . VAL A 1 116 ? -16.156 -3.242 -0.93 1 94.44 116 VAL A N 1
ATOM 926 C CA . VAL A 1 116 ? -15.297 -3.42 -2.098 1 94.44 116 VAL A CA 1
ATOM 927 C C . VAL A 1 116 ? -14.492 -4.711 -1.959 1 94.44 116 VAL A C 1
ATOM 929 O O . VAL A 1 116 ? -14.344 -5.465 -2.924 1 94.44 116 VAL A O 1
ATOM 932 N N . LYS A 1 117 ? -13.961 -4.945 -0.737 1 95.44 117 LYS A N 1
ATOM 933 C CA . LYS A 1 117 ? -13.203 -6.172 -0.499 1 95.44 117 LYS A CA 1
ATOM 934 C C . LYS A 1 117 ? -14.078 -7.402 -0.724 1 95.44 117 LYS A C 1
ATOM 936 O O . LYS A 1 117 ? -13.641 -8.375 -1.339 1 95.44 117 LYS A O 1
ATOM 941 N N . LEU A 1 118 ? -15.328 -7.305 -0.301 1 95.12 118 LEU A N 1
ATOM 942 C CA . LEU A 1 118 ? -16.25 -8.414 -0.498 1 95.12 118 LEU A CA 1
ATOM 943 C C . LEU A 1 118 ? -16.469 -8.688 -1.983 1 95.12 118 LEU A C 1
ATOM 945 O O . LEU A 1 118 ? -16.422 -9.836 -2.422 1 95.12 118 LEU A O 1
ATOM 949 N N . LEU A 1 119 ? -16.703 -7.641 -2.654 1 94.38 119 LEU A N 1
ATOM 950 C CA . LEU A 1 119 ? -16.906 -7.75 -4.094 1 94.38 119 LEU A CA 1
ATOM 951 C C . LEU A 1 119 ? -15.711 -8.43 -4.762 1 94.38 119 LEU A C 1
ATOM 953 O O . LEU A 1 119 ? -15.883 -9.336 -5.582 1 94.38 119 LEU A O 1
ATOM 957 N N . ASN A 1 120 ? -14.547 -8.031 -4.426 1 94.88 120 ASN A N 1
ATOM 958 C CA . ASN A 1 120 ? -13.352 -8.555 -5.078 1 94.88 120 ASN A CA 1
ATOM 959 C C . ASN A 1 120 ? -13.055 -9.984 -4.645 1 94.88 120 ASN A C 1
ATOM 961 O O . ASN A 1 120 ? -12.57 -10.789 -5.441 1 94.88 120 ASN A O 1
ATOM 965 N N . LEU A 1 121 ? -13.32 -10.297 -3.432 1 96.31 121 LEU A N 1
ATOM 966 C CA . LEU A 1 121 ? -13.156 -11.68 -2.986 1 96.31 121 LEU A CA 1
ATOM 967 C C . LEU A 1 121 ? -14.102 -12.609 -3.736 1 96.31 121 LEU A C 1
ATOM 969 O O . LEU A 1 121 ? -13.727 -13.734 -4.086 1 96.31 121 LEU A O 1
ATOM 973 N N . ASN A 1 122 ? -15.305 -12.125 -3.992 1 95.56 122 ASN A N 1
ATOM 974 C CA . ASN A 1 122 ? -16.234 -12.914 -4.789 1 95.56 122 ASN A CA 1
ATOM 975 C C . ASN A 1 122 ? -15.727 -13.117 -6.211 1 95.56 122 ASN A C 1
ATOM 977 O O . ASN A 1 122 ? -15.875 -14.203 -6.777 1 95.56 122 ASN A O 1
ATOM 981 N N . ARG A 1 123 ? -15.188 -12.102 -6.711 1 94.06 123 ARG A N 1
ATOM 982 C CA . ARG A 1 123 ? -14.594 -12.219 -8.039 1 94.06 123 ARG A CA 1
ATOM 983 C C . ARG A 1 123 ? -13.469 -13.25 -8.047 1 94.06 123 ARG A C 1
ATOM 985 O O . ARG A 1 123 ? -13.391 -14.086 -8.953 1 94.06 123 ARG A O 1
ATOM 992 N N . VAL A 1 124 ? -12.617 -13.195 -7.07 1 95.38 124 VAL A N 1
ATOM 993 C CA . VAL A 1 124 ? -11.492 -14.125 -6.953 1 95.38 124 VAL A CA 1
ATOM 994 C C . VAL A 1 124 ? -12.023 -15.547 -6.797 1 95.38 124 VAL A C 1
ATOM 996 O O . VAL A 1 124 ? -11.469 -16.484 -7.383 1 95.38 124 VAL A O 1
ATOM 999 N N . ASN A 1 125 ? -13.047 -15.703 -6.059 1 96.19 125 ASN A N 1
ATOM 1000 C CA . ASN A 1 125 ? -13.664 -17.016 -5.871 1 96.19 125 ASN A CA 1
ATOM 1001 C C . ASN A 1 125 ? -14.117 -17.609 -7.199 1 96.19 125 ASN A C 1
ATOM 1003 O O . ASN A 1 125 ? -13.898 -18.797 -7.461 1 96.19 125 ASN A O 1
ATOM 1007 N N . ARG A 1 126 ? -14.688 -16.797 -8 1 95.56 126 ARG A N 1
ATOM 1008 C CA . ARG A 1 126 ? -15.133 -17.25 -9.312 1 95.56 126 ARG A CA 1
ATOM 1009 C C . ARG A 1 126 ? -13.945 -17.641 -10.188 1 95.56 126 ARG A C 1
ATOM 1011 O O . ARG A 1 126 ? -14.023 -18.609 -10.945 1 95.56 126 ARG A O 1
ATOM 1018 N N . GLU A 1 127 ? -12.93 -16.891 -10.047 1 93.69 127 GLU A N 1
ATOM 1019 C CA . GLU A 1 127 ? -11.734 -17.188 -10.82 1 93.69 127 GLU A CA 1
ATOM 1020 C C . GLU A 1 127 ? -11.133 -18.531 -10.414 1 93.69 127 GLU A C 1
ATOM 1022 O O . GLU A 1 127 ? -10.664 -19.297 -11.266 1 93.69 127 GLU A O 1
ATOM 1027 N N . TYR A 1 128 ? -11.133 -18.859 -9.164 1 93.56 128 TYR A N 1
ATOM 1028 C CA . TYR A 1 128 ? -10.625 -20.156 -8.703 1 93.56 128 TYR A CA 1
ATOM 1029 C C . TYR A 1 128 ? -11.547 -21.281 -9.148 1 93.56 128 TYR A C 1
ATOM 1031 O O . TYR A 1 128 ? -11.078 -22.375 -9.484 1 93.56 128 TYR A O 1
ATOM 1039 N N . GLU A 1 129 ? -12.805 -21 -9.188 1 93.69 129 GLU A N 1
ATOM 1040 C CA . GLU A 1 129 ? -13.75 -21.984 -9.711 1 93.69 129 GLU A CA 1
ATOM 1041 C C . GLU A 1 129 ? -13.453 -22.312 -11.172 1 93.69 129 GLU A C 1
ATOM 1043 O O . GLU A 1 129 ? -13.453 -23.484 -11.562 1 93.69 129 GLU A O 1
ATOM 1048 N N . LYS A 1 130 ? -13.203 -21.266 -11.852 1 92.19 130 LYS A N 1
ATOM 1049 C CA . LYS A 1 130 ? -12.836 -21.453 -13.258 1 92.19 130 LYS A CA 1
ATOM 1050 C C . LYS A 1 130 ? -11.539 -22.25 -13.383 1 92.19 130 LYS A C 1
ATOM 1052 O O . LYS A 1 130 ? -11.43 -23.125 -14.25 1 92.19 130 LYS A O 1
ATOM 1057 N N . ALA A 1 131 ? -10.594 -22 -12.562 1 89.38 131 ALA A N 1
ATOM 1058 C CA . ALA A 1 131 ? -9.312 -22.703 -12.586 1 89.38 131 ALA A CA 1
ATOM 1059 C C . ALA A 1 131 ? -9.484 -24.188 -12.266 1 89.38 131 ALA A C 1
ATOM 1061 O O . ALA A 1 131 ? -8.797 -25.031 -12.836 1 89.38 131 ALA A O 1
ATOM 1062 N N . ILE A 1 132 ? -10.312 -24.531 -11.414 1 90.88 132 ILE A N 1
ATOM 1063 C CA . ILE A 1 132 ? -10.594 -25.922 -11.031 1 90.88 132 ILE A CA 1
ATOM 1064 C C . ILE A 1 132 ? -11.188 -26.672 -12.227 1 90.88 132 ILE A C 1
ATOM 1066 O O . ILE A 1 132 ? -10.797 -27.797 -12.508 1 90.88 132 ILE A O 1
ATOM 1070 N N . LEU A 1 133 ? -12.023 -25.984 -12.938 1 90.38 133 LEU A N 1
ATOM 1071 C CA . LEU A 1 133 ? -12.672 -26.594 -14.094 1 90.38 133 LEU A CA 1
ATOM 1072 C C . LEU A 1 133 ? -11.68 -26.812 -15.227 1 90.38 133 LEU A C 1
ATOM 1074 O O . LEU A 1 133 ? -11.789 -27.781 -15.977 1 90.38 133 LEU A O 1
ATOM 1078 N N . GLU A 1 134 ? -10.734 -25.906 -15.18 1 86.25 134 GLU A N 1
ATOM 1079 C CA . GLU A 1 134 ? -9.766 -25.953 -16.281 1 86.25 134 GLU A CA 1
ATOM 1080 C C . GLU A 1 134 ? -8.57 -26.828 -15.922 1 86.25 134 GLU A C 1
ATOM 1082 O O . GLU A 1 134 ? -7.727 -27.109 -16.766 1 86.25 134 GLU A O 1
ATOM 1087 N N . ALA A 1 135 ? -8.523 -27.109 -14.562 1 80.25 135 ALA A N 1
ATOM 1088 C CA . ALA A 1 135 ? -7.359 -27.875 -14.109 1 80.25 135 ALA A CA 1
ATOM 1089 C C . ALA A 1 135 ? -7.332 -29.266 -14.734 1 80.25 135 ALA A C 1
ATOM 1091 O O . ALA A 1 135 ? -8.25 -30.062 -14.531 1 80.25 135 ALA A O 1
ATOM 1092 N N . GLU A 1 136 ? -7.262 -29.359 -15.914 1 72.19 136 GLU A N 1
ATOM 1093 C CA . GLU A 1 136 ? -7.199 -30.641 -16.609 1 72.19 136 GLU A CA 1
ATOM 1094 C C . GLU A 1 136 ? -6.527 -31.703 -15.742 1 72.19 136 GLU A C 1
ATOM 1096 O O . GLU A 1 136 ? -6.824 -31.828 -14.555 1 72.19 136 GLU A O 1
ATOM 1101 N N . THR A 1 137 ? -5.484 -32.438 -16.328 1 74.75 137 THR A N 1
ATOM 1102 C CA . THR A 1 137 ? -4.801 -33.594 -15.773 1 74.75 137 THR A CA 1
ATOM 1103 C C . THR A 1 137 ? -3.732 -33.156 -14.773 1 74.75 137 THR A C 1
ATOM 1105 O O . THR A 1 137 ? -3.029 -34 -14.203 1 74.75 137 THR A O 1
ATOM 1108 N N . ASN A 1 138 ? -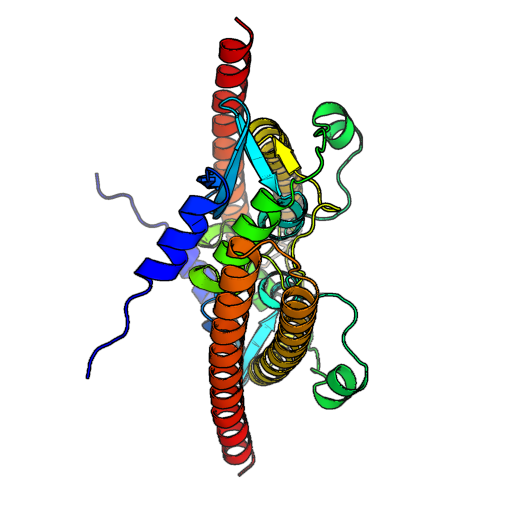3.695 -31.797 -14.438 1 79.69 138 ASN A N 1
ATOM 1109 C CA . ASN A 1 138 ? -2.682 -31.359 -13.484 1 79.69 138 ASN A CA 1
ATOM 1110 C C . ASN A 1 138 ? -3.209 -31.391 -12.055 1 79.69 138 ASN A C 1
ATOM 1112 O O . ASN A 1 138 ? -3.781 -30.406 -11.578 1 79.69 138 ASN A O 1
ATOM 1116 N N . ILE A 1 139 ? -3.037 -32.469 -11.359 1 80.25 139 ILE A N 1
ATOM 1117 C CA . ILE A 1 139 ? -3.598 -32.75 -10.039 1 80.25 139 ILE A CA 1
ATOM 1118 C C . ILE A 1 139 ? -3.068 -31.75 -9.023 1 80.25 139 ILE A C 1
ATOM 1120 O O . ILE A 1 139 ? -3.793 -31.344 -8.117 1 80.25 139 ILE A O 1
ATOM 1124 N N . GLN A 1 140 ? -1.842 -31.359 -9.234 1 78.5 140 GLN A N 1
ATOM 1125 C CA . GLN A 1 140 ? -1.255 -30.406 -8.297 1 78.5 140 GLN A CA 1
ATOM 1126 C C . GLN A 1 140 ? -1.944 -29.047 -8.383 1 78.5 140 GLN A C 1
ATOM 1128 O O . GLN A 1 140 ? -2.238 -28.422 -7.359 1 78.5 140 GLN A O 1
ATOM 1133 N N . LEU A 1 141 ? -2.219 -28.641 -9.562 1 80.25 141 LEU A N 1
ATOM 1134 C CA . LEU A 1 141 ? -2.883 -27.359 -9.773 1 80.25 141 LEU A CA 1
ATOM 1135 C C . LEU A 1 141 ? -4.332 -27.406 -9.297 1 80.25 141 LEU A C 1
ATOM 1137 O O . LEU A 1 141 ? -4.84 -26.453 -8.727 1 80.25 141 LEU A O 1
ATOM 1141 N N . LEU A 1 142 ? -4.875 -28.5 -9.539 1 86.31 142 LEU A N 1
ATOM 1142 C CA . LEU A 1 142 ? -6.246 -28.703 -9.094 1 86.31 142 LEU A CA 1
ATOM 1143 C C . LEU A 1 142 ? -6.344 -28.641 -7.574 1 86.31 142 LEU A C 1
ATOM 1145 O O . LEU A 1 142 ? -7.191 -27.922 -7.035 1 86.31 142 LEU A O 1
ATOM 1149 N N . ALA A 1 143 ? -5.504 -29.281 -6.906 1 86.12 143 ALA A N 1
ATOM 1150 C CA . ALA A 1 143 ? -5.5 -29.312 -5.449 1 86.12 143 ALA A CA 1
ATOM 1151 C C . ALA A 1 143 ? -5.223 -27.922 -4.883 1 86.12 143 ALA A C 1
ATOM 1153 O O . ALA A 1 143 ? -5.852 -27.5 -3.908 1 86.12 143 ALA A O 1
ATOM 1154 N N . THR A 1 144 ? -4.363 -27.266 -5.535 1 86.31 144 THR A N 1
ATOM 1155 C CA . THR A 1 144 ? -4.02 -25.922 -5.098 1 86.31 144 THR A CA 1
ATOM 1156 C C . THR A 1 144 ? -5.207 -24.969 -5.273 1 86.31 144 THR A C 1
ATOM 1158 O O . THR A 1 144 ? -5.539 -24.219 -4.363 1 86.31 144 THR A O 1
ATOM 1161 N N . ALA A 1 145 ? -5.801 -25.047 -6.367 1 89.44 145 ALA A N 1
ATOM 1162 C CA . ALA A 1 145 ? -6.945 -24.188 -6.652 1 89.44 145 ALA A CA 1
ATOM 1163 C C . ALA A 1 145 ? -8.086 -24.438 -5.668 1 89.44 145 ALA A C 1
ATOM 1165 O O . ALA A 1 145 ? -8.742 -23.5 -5.215 1 89.44 145 ALA A O 1
ATOM 1166 N N . MET A 1 146 ? -8.227 -25.656 -5.34 1 91.19 146 MET A N 1
ATOM 1167 C CA . MET A 1 146 ? -9.297 -26.016 -4.41 1 91.19 146 MET A CA 1
ATOM 1168 C C . MET A 1 146 ? -9.016 -25.469 -3.014 1 91.19 146 MET A C 1
ATOM 1170 O O . MET A 1 146 ? -9.914 -24.969 -2.346 1 91.19 146 MET A O 1
ATOM 1174 N N . GLN A 1 147 ? -7.84 -25.578 -2.625 1 90.38 147 GLN A N 1
ATOM 1175 C CA . GLN A 1 147 ? -7.457 -25.078 -1.312 1 90.38 147 GLN A CA 1
ATOM 1176 C C . GLN A 1 147 ? -7.59 -23.547 -1.252 1 90.38 147 GLN A C 1
ATOM 1178 O O . GLN A 1 147 ? -8.055 -23 -0.253 1 90.38 147 GLN A O 1
ATOM 1183 N N . LEU A 1 148 ? -7.188 -22.984 -2.303 1 92.44 148 LEU A N 1
ATOM 1184 C CA . LEU A 1 148 ? -7.262 -21.516 -2.35 1 92.44 148 LEU A CA 1
ATOM 1185 C C . LEU A 1 148 ? -8.711 -21.047 -2.367 1 92.44 148 LEU A C 1
ATOM 1187 O O . LEU A 1 148 ? -9.047 -20.047 -1.737 1 92.44 148 LEU A O 1
ATOM 1191 N N . LYS A 1 149 ? -9.492 -21.797 -3.039 1 94 149 LYS A N 1
ATOM 1192 C CA . LYS A 1 149 ? -10.914 -21.469 -3.057 1 94 149 LYS A CA 1
ATOM 1193 C C . LYS A 1 149 ? -11.516 -21.547 -1.655 1 94 149 LYS A C 1
ATOM 1195 O O . LYS A 1 149 ? -12.273 -20.656 -1.251 1 94 149 LYS A O 1
ATOM 1200 N N . GLU A 1 150 ? -11.141 -22.516 -0.945 1 94.06 150 GLU A N 1
ATOM 1201 C CA . GLU A 1 150 ? -11.633 -22.672 0.421 1 94.06 150 GLU A CA 1
ATOM 1202 C C . GLU A 1 150 ? -11.172 -21.516 1.307 1 94.06 150 GLU A C 1
ATOM 1204 O O . GLU A 1 150 ? -11.953 -21 2.111 1 94.06 150 GLU A O 1
ATOM 1209 N N . GLN A 1 151 ? -9.984 -21.203 1.125 1 92.81 151 GLN A N 1
ATOM 1210 C CA . GLN A 1 151 ? -9.445 -20.078 1.886 1 92.81 151 GLN A CA 1
ATOM 1211 C C . GLN A 1 151 ? -10.219 -18.797 1.598 1 92.81 151 GLN A C 1
ATOM 1213 O O . GLN A 1 151 ? -10.547 -18.031 2.518 1 92.81 151 GLN A O 1
ATOM 1218 N N . VAL A 1 152 ? -10.492 -18.562 0.36 1 95.5 152 VAL A N 1
ATOM 1219 C CA . VAL A 1 152 ? -11.195 -17.359 -0.041 1 95.5 152 VAL A CA 1
ATOM 1220 C C . VAL A 1 152 ? -12.602 -17.359 0.547 1 95.5 152 VAL A C 1
ATOM 1222 O O . VAL A 1 152 ? -13.102 -16.312 0.987 1 95.5 152 VAL A O 1
ATOM 1225 N N . GLU A 1 153 ? -13.203 -18.469 0.64 1 96.5 153 GLU A N 1
ATOM 1226 C CA . GLU A 1 153 ? -14.539 -18.578 1.221 1 96.5 153 GLU A CA 1
ATOM 1227 C C . GLU A 1 153 ? -14.523 -18.234 2.709 1 96.5 153 GLU A C 1
ATOM 1229 O O . GLU A 1 153 ? -15.445 -17.594 3.211 1 96.5 153 GLU A O 1
ATOM 1234 N N . ARG A 1 154 ? -13.484 -18.641 3.305 1 96 154 ARG A N 1
ATOM 1235 C CA . ARG A 1 154 ? -13.328 -18.281 4.707 1 96 154 ARG A CA 1
ATOM 1236 C C . ARG A 1 154 ? -13.164 -16.766 4.863 1 96 154 ARG A C 1
ATOM 1238 O O . ARG A 1 154 ? -13.75 -16.156 5.762 1 96 154 ARG A O 1
ATOM 1245 N N . ASP A 1 155 ? -12.453 -16.219 4.027 1 95.75 155 ASP A N 1
ATOM 1246 C CA . ASP A 1 155 ? -12.234 -14.773 4.07 1 95.75 155 ASP A CA 1
ATOM 1247 C C . ASP A 1 155 ? -13.531 -14.016 3.801 1 95.75 155 ASP A C 1
ATOM 1249 O O . ASP A 1 155 ? -13.781 -12.969 4.398 1 95.75 155 ASP A O 1
ATOM 1253 N N . ILE A 1 156 ? -14.297 -14.531 2.904 1 97.12 156 ILE A N 1
ATOM 1254 C CA . ILE A 1 156 ? -15.578 -13.914 2.584 1 97.12 156 ILE A CA 1
ATOM 1255 C C . ILE A 1 156 ? -16.469 -13.891 3.828 1 97.12 156 ILE A C 1
ATOM 1257 O O . ILE A 1 156 ? -17.078 -12.867 4.133 1 97.12 156 ILE A O 1
ATOM 1261 N N . GLN A 1 157 ? -16.422 -14.906 4.551 1 97.06 157 GLN A N 1
ATOM 1262 C CA . GLN A 1 157 ? -17.219 -14.977 5.766 1 97.06 157 GLN A CA 1
ATOM 1263 C C . GLN A 1 157 ? -16.719 -13.984 6.812 1 97.06 157 GLN A C 1
ATOM 1265 O O . GLN A 1 157 ? -17.5 -13.344 7.504 1 97.06 157 GLN A O 1
ATOM 1270 N N . ALA A 1 158 ? -15.445 -13.875 6.875 1 95.69 158 ALA A N 1
ATOM 1271 C CA . ALA A 1 158 ? -14.859 -12.93 7.82 1 95.69 158 ALA A CA 1
ATOM 1272 C C . ALA A 1 158 ? -15.258 -11.5 7.477 1 95.69 158 ALA A C 1
ATOM 1274 O O . ALA A 1 158 ? -15.555 -10.695 8.367 1 95.69 158 ALA A O 1
ATOM 1275 N N . VAL A 1 159 ? -15.281 -11.203 6.223 1 96.5 159 VAL A N 1
ATOM 1276 C CA . VAL A 1 159 ? -15.641 -9.867 5.77 1 96.5 159 VAL A CA 1
ATOM 1277 C C . VAL A 1 159 ? -17.125 -9.602 6.047 1 96.5 159 VAL A C 1
ATOM 1279 O O . VAL A 1 159 ? -17.5 -8.516 6.484 1 96.5 159 VAL A O 1
ATOM 1282 N N . ARG A 1 160 ? -17.938 -10.57 5.84 1 95.94 160 ARG A N 1
ATOM 1283 C CA . ARG A 1 160 ? -19.359 -10.43 6.121 1 95.94 160 ARG A CA 1
ATOM 1284 C C . ARG A 1 160 ? -19.609 -10.18 7.605 1 95.94 160 ARG A C 1
ATOM 1286 O O . ARG A 1 160 ? -20.484 -9.391 7.973 1 95.94 160 ARG A O 1
ATOM 1293 N N . ALA A 1 161 ? -18.828 -10.852 8.383 1 95.38 161 ALA A N 1
ATOM 1294 C CA . ALA A 1 161 ? -18.938 -10.648 9.828 1 95.38 161 ALA A CA 1
ATOM 1295 C C . ALA A 1 161 ? -18.547 -9.219 10.203 1 95.38 161 ALA A C 1
ATOM 1297 O O . ALA A 1 161 ? -19.203 -8.602 11.055 1 95.38 161 ALA A O 1
ATOM 1298 N N . GLU A 1 162 ? -17.562 -8.758 9.594 1 94.06 162 GLU A N 1
ATOM 1299 C CA . GLU A 1 162 ? -17.125 -7.383 9.844 1 94.06 162 GLU A CA 1
ATOM 1300 C C . GLU A 1 162 ? -18.188 -6.379 9.398 1 94.06 162 GLU A C 1
ATOM 1302 O O . GLU A 1 162 ? -18.453 -5.402 10.102 1 94.06 162 GLU A O 1
ATOM 1307 N N . LEU A 1 163 ? -18.812 -6.602 8.289 1 93.5 163 LEU A N 1
ATOM 1308 C CA . LEU A 1 163 ? -19.859 -5.73 7.781 1 93.5 163 LEU A CA 1
ATOM 1309 C C . LEU A 1 163 ? -21.078 -5.75 8.695 1 93.5 163 LEU A C 1
ATOM 1311 O O . LEU A 1 163 ? -21.719 -4.719 8.906 1 93.5 163 LEU A O 1
ATOM 1315 N N . GLY A 1 164 ? -21.312 -6.906 9.18 1 92.94 164 GLY A N 1
ATOM 1316 C CA . GLY A 1 164 ? -22.391 -7.008 10.156 1 92.94 164 GLY A CA 1
ATOM 1317 C C . GLY A 1 164 ? -22.141 -6.176 11.406 1 92.94 164 GLY A C 1
ATOM 1318 O O . GLY A 1 164 ? -23.047 -5.488 11.883 1 92.94 164 GLY A O 1
ATOM 1319 N N . ARG A 1 165 ? -20.953 -6.227 11.875 1 91.75 165 ARG A N 1
ATOM 1320 C CA . ARG A 1 165 ? -20.562 -5.453 13.047 1 91.75 165 ARG A CA 1
ATOM 1321 C C . ARG A 1 165 ? -20.672 -3.955 12.773 1 91.75 165 ARG A C 1
ATOM 1323 O O . ARG A 1 165 ? -21.188 -3.203 13.609 1 91.75 165 ARG A O 1
ATOM 1330 N N . LEU A 1 166 ? -20.297 -3.512 11.602 1 89.62 166 LEU A N 1
ATOM 1331 C CA . LEU A 1 166 ? -20.328 -2.102 11.234 1 89.62 166 LEU A CA 1
ATOM 1332 C C . LEU A 1 166 ? -21.766 -1.617 11.07 1 89.62 166 LEU A C 1
ATOM 1334 O O . LEU A 1 166 ? -22.094 -0.498 11.469 1 89.62 166 LEU A O 1
ATOM 1338 N N . GLY A 1 167 ? -22.562 -2.418 10.43 1 84.81 167 GLY A N 1
ATOM 1339 C CA . GLY A 1 167 ? -23.969 -2.08 10.289 1 84.81 167 GLY A CA 1
ATOM 1340 C C . GLY A 1 167 ? -24.672 -1.905 11.625 1 84.81 167 GLY A C 1
ATOM 1341 O O . GLY A 1 167 ? -25.469 -0.975 11.797 1 84.81 167 GLY A O 1
ATOM 1342 N N . ALA A 1 168 ? -24.281 -2.74 12.508 1 76.69 168 ALA A N 1
ATOM 1343 C CA . ALA A 1 168 ? -24.891 -2.664 13.836 1 76.69 168 ALA A CA 1
ATOM 1344 C C . ALA A 1 168 ? -24.453 -1.392 14.562 1 76.69 168 ALA A C 1
ATOM 1346 O O . ALA A 1 168 ? -25.266 -0.761 15.25 1 76.69 168 ALA A O 1
ATOM 1347 N N . ASN A 1 169 ? -23.25 -1.063 14.336 1 71.88 169 ASN A N 1
ATOM 1348 C CA . ASN A 1 169 ? -22.734 0.144 14.969 1 71.88 169 ASN A CA 1
ATOM 1349 C C . ASN A 1 169 ? -23.359 1.401 14.383 1 71.88 169 ASN A C 1
ATOM 1351 O O . ASN A 1 169 ? -23.594 2.375 15.102 1 71.88 169 ASN A O 1
ATOM 1355 N N . LEU A 1 170 ? -23.688 1.397 13.148 1 71.19 170 LEU A N 1
ATOM 1356 C CA . LEU A 1 170 ? -24.297 2.543 12.484 1 71.19 170 LEU A CA 1
ATOM 1357 C C . LEU A 1 170 ? -25.75 2.707 12.906 1 71.19 170 LEU A C 1
ATOM 1359 O O . LEU A 1 170 ? -26.234 3.832 13.07 1 71.19 170 LEU A O 1
ATOM 1363 N N . ASP A 1 171 ? -26.391 1.628 13.016 1 66.81 171 ASP A N 1
ATOM 1364 C CA . ASP A 1 171 ? -27.766 1.655 13.484 1 66.81 171 ASP A CA 1
ATOM 1365 C C . ASP A 1 171 ? -27.859 2.195 14.906 1 66.81 171 ASP A C 1
ATOM 1367 O O . ASP A 1 171 ? -28.781 2.953 15.227 1 66.81 171 ASP A O 1
ATOM 1371 N N . LEU A 1 172 ? -26.844 1.977 15.719 1 55.72 172 LEU A N 1
ATOM 1372 C CA . LEU A 1 172 ? -26.812 2.438 17.109 1 55.72 172 LEU A CA 1
ATOM 1373 C C . LEU A 1 172 ? -26.484 3.926 17.172 1 55.72 172 LEU A C 1
ATOM 1375 O O . LEU A 1 172 ? -27 4.641 18.031 1 55.72 172 LEU A O 1
ATOM 1379 N N . ALA A 1 173 ? -25.656 4.426 16.344 1 52.22 173 ALA A N 1
ATOM 1380 C CA . ALA A 1 173 ? -25.25 5.832 16.359 1 52.22 173 ALA A CA 1
ATOM 1381 C C . ALA A 1 173 ? -26.391 6.73 15.898 1 52.22 173 ALA A C 1
ATOM 1383 O O . ALA A 1 173 ? -26.391 7.93 16.188 1 52.22 173 ALA A O 1
ATOM 1384 N N . LYS A 1 174 ? -27.359 6.352 15.156 1 55.06 174 LYS A N 1
ATOM 1385 C CA . LYS A 1 174 ? -28.516 7.102 14.664 1 55.06 174 LYS A CA 1
ATOM 1386 C C . LYS A 1 174 ? -29.562 7.273 15.766 1 55.06 174 LYS A C 1
ATOM 1388 O O . LYS A 1 174 ? -30.5 8.07 15.617 1 55.06 174 LYS A O 1
ATOM 1393 N N . ILE A 1 175 ? -29.531 6.57 16.797 1 46.12 175 ILE A N 1
ATOM 1394 C CA . ILE A 1 175 ? -30.438 6.75 17.922 1 46.12 175 ILE A CA 1
ATOM 1395 C C . ILE A 1 175 ? -29.875 7.773 18.891 1 46.12 175 ILE A C 1
ATOM 1397 O O . ILE A 1 175 ? -28.672 7.766 19.188 1 46.12 175 ILE A O 1
ATOM 1401 N N . MET B 1 1 ? -6.133 -25.047 23.234 1 20.39 1 MET B N 1
ATOM 1402 C CA . MET B 1 1 ? -6.582 -25.531 21.922 1 20.39 1 MET B CA 1
ATOM 1403 C C . MET B 1 1 ? -5.664 -25.031 20.812 1 20.39 1 MET B C 1
ATOM 1405 O O . MET B 1 1 ? -5.438 -23.828 20.688 1 20.39 1 MET B O 1
ATOM 1409 N N . VAL B 1 2 ? -4.641 -25.766 20.438 1 28.62 2 VAL B N 1
ATOM 1410 C CA . VAL B 1 2 ? -3.428 -25.5 19.672 1 28.62 2 VAL B CA 1
ATOM 1411 C C . VAL B 1 2 ? -3.791 -25.078 18.25 1 28.62 2 VAL B C 1
ATOM 1413 O O . VAL B 1 2 ? -4.496 -25.797 17.531 1 28.62 2 VAL B O 1
ATOM 1416 N N . SER B 1 3 ? -4.109 -23.844 17.906 1 31.19 3 SER B N 1
ATOM 1417 C CA . SER B 1 3 ? -4.57 -23.297 16.641 1 31.19 3 SER B CA 1
ATOM 1418 C C . SER B 1 3 ? -3.75 -23.844 15.469 1 31.19 3 SER B C 1
ATOM 1420 O O . SER B 1 3 ? -2.521 -23.75 15.477 1 31.19 3 SER B O 1
ATOM 1422 N N . ILE B 1 4 ? -4.043 -25.031 14.938 1 34.16 4 ILE B N 1
ATOM 1423 C CA . ILE B 1 4 ? -3.467 -25.828 13.852 1 34.16 4 ILE B CA 1
ATOM 1424 C C . ILE B 1 4 ? -2.979 -24.891 12.742 1 34.16 4 ILE B C 1
ATOM 1426 O O . ILE B 1 4 ? -3.773 -24.172 12.133 1 34.16 4 ILE B O 1
ATOM 1430 N N . PRO B 1 5 ? -1.916 -24.234 12.672 1 39.31 5 PRO B N 1
ATOM 1431 C CA . PRO B 1 5 ? -1.168 -23.469 11.664 1 39.31 5 PRO B CA 1
ATOM 1432 C C . PRO B 1 5 ? -1.232 -24.109 10.281 1 39.31 5 PRO B C 1
ATOM 1434 O O . PRO B 1 5 ? -1.105 -25.328 10.141 1 39.31 5 PRO B O 1
ATOM 1437 N N . SER B 1 6 ? -2.119 -23.781 9.117 1 43.19 6 SER B N 1
ATOM 1438 C CA . SER B 1 6 ? -2.512 -24.5 7.898 1 43.19 6 SER B CA 1
ATOM 1439 C C . SER B 1 6 ? -1.302 -25.109 7.199 1 43.19 6 SER B C 1
ATOM 1441 O O . SER B 1 6 ? -0.499 -24.391 6.598 1 43.19 6 SER B O 1
ATOM 1443 N N . HIS B 1 7 ? -0.492 -25.891 7.52 1 47.53 7 HIS B N 1
ATOM 1444 C CA . HIS B 1 7 ? 0.625 -26.766 7.184 1 47.53 7 HIS B CA 1
ATOM 1445 C C . HIS B 1 7 ? 0.56 -27.219 5.723 1 47.53 7 HIS B C 1
ATOM 1447 O O . HIS B 1 7 ? 1.58 -27.234 5.031 1 47.53 7 HIS B O 1
ATOM 1453 N N . GLY B 1 8 ? -0.613 -27.594 5.301 1 48.5 8 GLY B N 1
ATOM 1454 C CA . GLY B 1 8 ? -0.803 -28.109 3.953 1 48.5 8 GLY B CA 1
ATOM 1455 C C . GLY B 1 8 ? -0.549 -27.062 2.881 1 48.5 8 GLY B C 1
ATOM 1456 O O . GLY B 1 8 ? 0.098 -27.344 1.872 1 48.5 8 GLY B O 1
ATOM 1457 N N . THR B 1 9 ? -1.059 -25.859 3.148 1 56.16 9 THR B N 1
ATOM 1458 C CA . THR B 1 9 ? -0.96 -24.828 2.125 1 56.16 9 THR B CA 1
ATOM 1459 C C . THR B 1 9 ? 0.486 -24.375 1.958 1 56.16 9 THR B C 1
ATOM 1461 O O . THR B 1 9 ? 0.965 -24.203 0.833 1 56.16 9 THR B O 1
ATOM 1464 N N . GLU B 1 10 ? 1.131 -24.25 3.146 1 57.91 10 GLU B N 1
ATOM 1465 C CA . GLU B 1 10 ? 2.533 -23.875 3.008 1 57.91 10 GLU B CA 1
ATOM 1466 C C . GLU B 1 10 ? 3.334 -24.953 2.301 1 57.91 10 GLU B C 1
ATOM 1468 O O . GLU B 1 10 ? 4.223 -24.656 1.497 1 57.91 10 GLU B O 1
ATOM 1473 N N . ALA B 1 11 ? 2.961 -26.172 2.643 1 58.03 11 ALA B N 1
ATOM 1474 C CA . ALA B 1 11 ? 3.619 -27.297 1.964 1 58.03 11 ALA B CA 1
ATOM 1475 C C . ALA B 1 11 ? 3.342 -27.266 0.463 1 58.03 11 ALA B C 1
ATOM 1477 O O . ALA B 1 11 ? 4.234 -27.531 -0.345 1 58.03 11 ALA B O 1
ATOM 1478 N N . LEU B 1 12 ? 2.207 -26.891 0.101 1 63.22 12 LEU B N 1
ATOM 1479 C CA . LEU B 1 12 ? 1.838 -26.844 -1.31 1 63.22 12 LEU B CA 1
ATOM 1480 C C . LEU B 1 12 ? 2.594 -25.734 -2.035 1 63.22 12 LEU B C 1
ATOM 1482 O O . LEU B 1 12 ? 3.057 -25.922 -3.16 1 63.22 12 LEU B O 1
ATOM 1486 N N . ILE B 1 13 ? 2.861 -24.672 -1.258 1 66.94 13 ILE B N 1
ATOM 1487 C CA . ILE B 1 13 ? 3.58 -23.547 -1.855 1 66.94 13 ILE B CA 1
ATOM 1488 C C . ILE B 1 13 ? 5.008 -23.969 -2.193 1 66.94 13 ILE B C 1
ATOM 1490 O O . ILE B 1 13 ? 5.527 -23.641 -3.258 1 66.94 13 ILE B O 1
ATOM 1494 N N . SER B 1 14 ? 5.402 -24.75 -1.283 1 61.28 14 SER B N 1
ATOM 1495 C CA . SER B 1 14 ? 6.789 -25.188 -1.436 1 61.28 14 SER B CA 1
ATOM 1496 C C . SER B 1 14 ? 6.945 -26.125 -2.633 1 61.28 14 SER B C 1
ATOM 1498 O O . SER B 1 14 ? 8.055 -26.297 -3.145 1 61.28 14 SER B O 1
ATOM 1500 N N . THR B 1 15 ? 5.84 -26.641 -3.07 1 64.19 15 THR B N 1
ATOM 1501 C CA . THR B 1 15 ? 5.934 -27.578 -4.172 1 64.19 15 THR B CA 1
ATOM 1502 C C . THR B 1 15 ? 5.824 -26.875 -5.516 1 64.19 15 THR B C 1
ATOM 1504 O O . THR B 1 15 ? 6.086 -27.469 -6.562 1 64.19 15 THR B O 1
ATOM 1507 N N . LEU B 1 16 ? 5.645 -25.688 -5.504 1 76.12 16 LEU B N 1
ATOM 1508 C CA . LEU B 1 16 ? 5.453 -24.969 -6.758 1 76.12 16 LEU B CA 1
ATOM 1509 C C . LEU B 1 16 ? 6.766 -24.359 -7.242 1 76.12 16 LEU B C 1
ATOM 1511 O O . LEU B 1 16 ? 7.441 -24.938 -8.102 1 76.12 16 LEU B O 1
ATOM 1515 N N . SER B 1 17 ? 7.176 -23.266 -6.812 1 81.19 17 SER B N 1
ATOM 1516 C CA . SER B 1 17 ? 8.438 -22.641 -7.188 1 81.19 17 SER B CA 1
ATOM 1517 C C . SER B 1 17 ? 9.234 -22.219 -5.953 1 81.19 17 SER B C 1
ATOM 1519 O O . SER B 1 17 ? 8.656 -21.953 -4.898 1 81.19 17 SER B O 1
ATOM 1521 N N . ALA B 1 18 ? 10.547 -22.328 -6.133 1 89.75 18 ALA B N 1
ATOM 1522 C CA . ALA B 1 18 ? 11.414 -21.812 -5.074 1 89.75 18 ALA B CA 1
ATOM 1523 C C . ALA B 1 18 ? 11.188 -20.312 -4.863 1 89.75 18 ALA B C 1
ATOM 1525 O O . ALA B 1 18 ? 11.164 -19.547 -5.828 1 89.75 18 ALA B O 1
ATOM 1526 N N . TRP B 1 19 ? 10.93 -20.016 -3.539 1 93.5 19 TRP B N 1
ATOM 1527 C CA . TRP B 1 19 ? 10.68 -18.609 -3.23 1 93.5 19 TRP B CA 1
ATOM 1528 C C . TRP B 1 19 ? 11.188 -18.25 -1.84 1 93.5 19 TRP B C 1
ATOM 1530 O O . TRP B 1 19 ? 11.445 -19.141 -1.02 1 93.5 19 TRP B O 1
ATOM 1540 N N . ASP B 1 20 ? 11.406 -16.969 -1.644 1 95.12 20 ASP B N 1
ATOM 1541 C CA . ASP B 1 20 ? 11.75 -16.469 -0.315 1 95.12 20 ASP B CA 1
ATOM 1542 C C . ASP B 1 20 ? 11.281 -15.023 -0.135 1 95.12 20 ASP B C 1
ATOM 1544 O O . ASP B 1 20 ? 10.828 -14.391 -1.089 1 95.12 20 ASP B O 1
ATOM 1548 N N . TRP B 1 21 ? 11.336 -14.641 1.128 1 96.62 21 TRP B N 1
ATOM 1549 C CA . TRP B 1 21 ? 11.016 -13.258 1.445 1 96.62 21 TRP B CA 1
ATOM 1550 C C . TRP B 1 21 ? 12.211 -12.352 1.181 1 96.62 21 TRP B C 1
ATOM 1552 O O . TRP B 1 21 ? 13.352 -12.703 1.508 1 96.62 21 TRP B O 1
ATOM 1562 N N . VAL B 1 22 ? 11.875 -11.242 0.58 1 97.25 22 VAL B N 1
ATOM 1563 C CA . VAL B 1 22 ? 12.867 -10.18 0.441 1 97.25 22 VAL B CA 1
ATOM 1564 C C . VAL B 1 22 ? 12.336 -8.891 1.063 1 97.25 22 VAL B C 1
ATOM 1566 O O . VAL B 1 22 ? 11.125 -8.695 1.149 1 97.25 22 VAL B O 1
ATOM 1569 N N . THR B 1 23 ? 13.25 -8.109 1.539 1 96.81 23 THR B N 1
ATOM 1570 C CA . THR B 1 23 ? 12.844 -6.871 2.199 1 96.81 23 THR B CA 1
ATOM 1571 C C . THR B 1 23 ? 13.422 -5.656 1.476 1 96.81 23 THR B C 1
ATOM 1573 O O . THR B 1 23 ? 14.625 -5.594 1.222 1 96.81 23 THR B O 1
ATOM 1576 N N . ILE B 1 24 ? 12.578 -4.762 1.085 1 96.25 24 ILE B N 1
ATOM 1577 C CA . ILE B 1 24 ? 12.945 -3.477 0.503 1 96.25 24 ILE B CA 1
ATOM 1578 C C . ILE B 1 24 ? 12.328 -2.346 1.322 1 96.25 24 ILE B C 1
ATOM 1580 O O . ILE B 1 24 ? 11.102 -2.23 1.408 1 96.25 24 ILE B O 1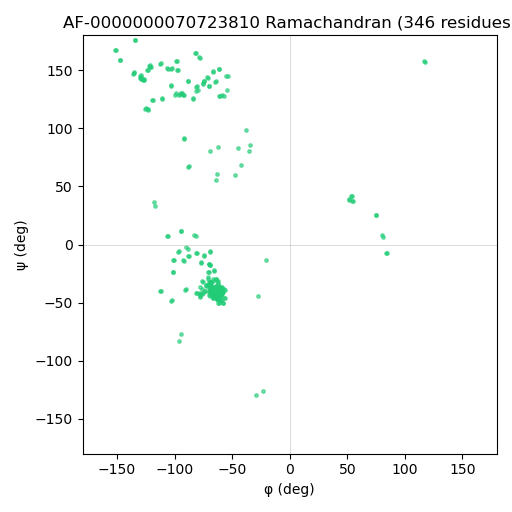
ATOM 1584 N N . ASP B 1 25 ? 13.148 -1.577 1.885 1 95.25 25 ASP B N 1
ATOM 1585 C CA . ASP B 1 25 ? 12.68 -0.44 2.672 1 95.25 25 ASP B CA 1
ATOM 1586 C C . ASP B 1 25 ? 11.68 -0.881 3.732 1 95.25 25 ASP B C 1
ATOM 1588 O O . ASP B 1 25 ? 10.609 -0.284 3.867 1 95.25 25 ASP B O 1
ATOM 1592 N N . GLY B 1 26 ? 11.945 -1.976 4.383 1 93.25 26 GLY B N 1
ATOM 1593 C CA . GLY B 1 26 ? 11.133 -2.484 5.48 1 93.25 26 GLY B CA 1
ATOM 1594 C C . GLY B 1 26 ? 9.945 -3.299 5.016 1 93.25 26 GLY B C 1
ATOM 1595 O O . GLY B 1 26 ? 9.219 -3.871 5.832 1 93.25 26 GLY B O 1
ATOM 1596 N N . LEU B 1 27 ? 9.695 -3.34 3.736 1 94.94 27 LEU B N 1
ATOM 1597 C CA . LEU B 1 27 ? 8.555 -4.066 3.182 1 94.94 27 LEU B CA 1
ATOM 1598 C C . LEU B 1 27 ? 8.977 -5.457 2.721 1 94.94 27 LEU B C 1
ATOM 1600 O O . LEU B 1 27 ? 9.938 -5.602 1.963 1 94.94 27 LEU B O 1
ATOM 1604 N N . GLN B 1 28 ? 8.258 -6.402 3.164 1 96.56 28 GLN B N 1
ATOM 1605 C CA . GLN B 1 28 ? 8.531 -7.777 2.77 1 96.56 28 GLN B CA 1
ATOM 1606 C C . GLN B 1 28 ? 7.719 -8.172 1.54 1 96.56 28 GLN B C 1
ATOM 1608 O O . GLN B 1 28 ? 6.5 -7.992 1.512 1 96.56 28 GLN B O 1
ATOM 1613 N N . LEU B 1 29 ? 8.406 -8.703 0.566 1 98 29 LEU B N 1
ATOM 1614 C CA . LEU B 1 29 ? 7.785 -9.211 -0.654 1 98 29 LEU B CA 1
ATOM 1615 C C . LEU B 1 29 ? 8.266 -10.617 -0.965 1 98 29 LEU B C 1
ATOM 1617 O O . LEU B 1 29 ? 9.43 -10.953 -0.733 1 98 29 LEU B O 1
ATOM 1621 N N . PRO B 1 30 ? 7.406 -11.43 -1.472 1 97.25 30 PRO B N 1
ATOM 1622 C CA . PRO B 1 30 ? 7.879 -12.727 -1.947 1 97.25 30 PRO B CA 1
ATOM 1623 C C . PRO B 1 30 ? 8.625 -12.641 -3.275 1 97.25 30 PRO B C 1
ATOM 1625 O O . PRO B 1 30 ? 8.234 -11.867 -4.156 1 97.25 30 PRO B O 1
ATOM 1628 N N . ALA B 1 31 ? 9.68 -13.375 -3.355 1 97.75 31 ALA B N 1
ATOM 1629 C CA . ALA B 1 31 ? 10.484 -13.445 -4.57 1 97.75 31 ALA B CA 1
ATOM 1630 C C . ALA B 1 31 ? 10.711 -14.891 -5 1 97.75 31 ALA B C 1
ATOM 1632 O O . ALA B 1 31 ? 10.898 -15.773 -4.156 1 97.75 31 ALA B O 1
ATOM 1633 N N . VAL B 1 32 ? 10.695 -15.086 -6.277 1 96.88 32 VAL B N 1
ATOM 1634 C CA . VAL B 1 32 ? 11.016 -16.406 -6.809 1 96.88 32 VAL B CA 1
ATOM 1635 C C . VAL B 1 32 ? 12.469 -16.438 -7.277 1 96.88 32 VAL B C 1
ATOM 1637 O O . VAL B 1 32 ? 13.055 -15.391 -7.559 1 96.88 32 VAL B O 1
ATOM 1640 N N . SER B 1 33 ? 12.945 -17.656 -7.328 1 95.56 33 SER B N 1
ATOM 1641 C CA . SER B 1 33 ? 14.352 -17.828 -7.691 1 95.56 33 SER B CA 1
ATOM 1642 C C . SER B 1 33 ? 14.492 -18.484 -9.062 1 95.56 33 SER B C 1
ATOM 1644 O O . SER B 1 33 ? 13.867 -19.516 -9.328 1 95.56 33 SER B O 1
ATOM 1646 N N . ARG B 1 34 ? 15.258 -17.812 -9.977 1 93.31 34 ARG B N 1
ATOM 1647 C CA . ARG B 1 34 ? 15.68 -18.359 -11.266 1 93.31 34 ARG B CA 1
ATOM 1648 C C . ARG B 1 34 ? 17.188 -18.297 -11.422 1 93.31 34 ARG B C 1
ATOM 1650 O O . ARG B 1 34 ? 17.781 -17.219 -11.43 1 93.31 34 ARG B O 1
ATOM 1657 N N . ASN B 1 35 ? 17.797 -19.375 -11.531 1 91.12 35 ASN B N 1
ATOM 1658 C CA . ASN B 1 35 ? 19.25 -19.438 -11.734 1 91.12 35 ASN B CA 1
ATOM 1659 C C . ASN B 1 35 ? 19.984 -18.609 -10.688 1 91.12 35 ASN B C 1
ATOM 1661 O O . ASN B 1 35 ? 20.844 -17.781 -11.031 1 91.12 35 ASN B O 1
ATOM 1665 N N . GLN B 1 36 ? 19.5 -18.625 -9.422 1 89.38 36 GLN B N 1
ATOM 1666 C CA . GLN B 1 36 ? 20.156 -18.016 -8.273 1 89.38 36 GLN B CA 1
ATOM 1667 C C . GLN B 1 36 ? 19.891 -16.516 -8.219 1 89.38 36 GLN B C 1
ATOM 1669 O O . GLN B 1 36 ? 20.547 -15.789 -7.465 1 89.38 36 GLN B O 1
ATOM 1674 N N . GLU B 1 37 ? 19.047 -16.125 -9.102 1 93.62 37 GLU B N 1
ATOM 1675 C CA . GLU B 1 37 ? 18.594 -14.742 -9.039 1 93.62 37 GLU B CA 1
ATOM 1676 C C . GLU B 1 37 ? 17.172 -14.641 -8.508 1 93.62 37 GLU B C 1
ATOM 1678 O O . GLU B 1 37 ? 16.375 -15.57 -8.656 1 93.62 37 GLU B O 1
ATOM 1683 N N . ARG B 1 38 ? 16.938 -13.539 -7.887 1 96.75 38 ARG B N 1
ATOM 1684 C CA . ARG B 1 38 ? 15.609 -13.328 -7.312 1 96.75 38 ARG B CA 1
ATOM 1685 C C . ARG B 1 38 ? 14.781 -12.383 -8.18 1 96.75 38 ARG B C 1
ATOM 1687 O O . ARG B 1 38 ? 15.289 -11.383 -8.68 1 96.75 38 ARG B O 1
ATOM 1694 N N . TYR B 1 39 ? 13.531 -12.828 -8.305 1 97.44 39 TYR B N 1
ATOM 1695 C CA . TYR B 1 39 ? 12.586 -12.055 -9.102 1 97.44 39 TYR B CA 1
ATOM 1696 C C . TYR B 1 39 ? 11.328 -11.742 -8.312 1 97.44 39 TYR B C 1
ATOM 1698 O O . TYR B 1 39 ? 10.852 -12.57 -7.531 1 97.44 39 TYR B O 1
ATOM 1706 N N . VAL B 1 40 ? 10.828 -10.531 -8.547 1 98.12 40 VAL B N 1
ATOM 1707 C CA . VAL B 1 40 ? 9.57 -10.117 -7.926 1 98.12 40 VAL B CA 1
ATOM 1708 C C . VAL B 1 40 ? 8.555 -9.75 -9.008 1 98.12 40 VAL B C 1
ATOM 1710 O O . VAL B 1 40 ? 8.938 -9.383 -10.125 1 98.12 40 VAL B O 1
ATOM 1713 N N . ALA B 1 41 ? 7.328 -9.906 -8.672 1 98.19 41 ALA B N 1
ATOM 1714 C CA . ALA B 1 41 ? 6.289 -9.594 -9.648 1 98.19 41 ALA B CA 1
ATOM 1715 C C . ALA B 1 41 ? 6.195 -8.086 -9.883 1 98.19 41 ALA B C 1
ATOM 1717 O O . ALA B 1 41 ? 6.168 -7.305 -8.93 1 98.19 41 ALA B O 1
ATOM 1718 N N . VAL B 1 42 ? 6.074 -7.723 -11.156 1 97.44 42 VAL B N 1
ATOM 1719 C CA . VAL B 1 42 ? 5.969 -6.316 -11.523 1 97.44 42 VAL B CA 1
ATOM 1720 C C . VAL B 1 42 ? 4.777 -5.68 -10.812 1 97.44 42 VAL B C 1
ATOM 1722 O O . VAL B 1 42 ? 4.887 -4.574 -10.273 1 97.44 42 VAL B O 1
ATOM 1725 N N . HIS B 1 43 ? 3.764 -6.414 -10.711 1 96.12 43 HIS B N 1
ATOM 1726 C CA . HIS B 1 43 ? 2.539 -5.941 -10.07 1 96.12 43 HIS B CA 1
ATOM 1727 C C . HIS B 1 43 ? 2.783 -5.582 -8.609 1 96.12 43 HIS B C 1
ATOM 1729 O O . HIS B 1 43 ? 2.342 -4.531 -8.141 1 96.12 43 HIS B O 1
ATOM 1735 N N . MET B 1 44 ? 3.506 -6.355 -7.973 1 97.5 44 MET B N 1
ATOM 1736 C CA . MET B 1 44 ? 3.779 -6.133 -6.555 1 97.5 44 MET B CA 1
ATOM 1737 C C . MET B 1 44 ? 4.664 -4.902 -6.359 1 97.5 44 MET B C 1
ATOM 1739 O O . MET B 1 44 ? 4.465 -4.133 -5.418 1 97.5 44 MET B O 1
ATOM 1743 N N . VAL B 1 45 ? 5.555 -4.734 -7.273 1 96.75 45 VAL B N 1
ATOM 1744 C CA . VAL B 1 45 ? 6.461 -3.594 -7.203 1 96.75 45 VAL B CA 1
ATOM 1745 C C . VAL B 1 45 ? 5.672 -2.297 -7.367 1 96.75 45 VAL B C 1
ATOM 1747 O O . VAL B 1 45 ? 5.824 -1.364 -6.574 1 96.75 45 VAL B O 1
ATOM 1750 N N . GLN B 1 46 ? 4.785 -2.297 -8.266 1 94.44 46 GLN B N 1
ATOM 1751 C CA . GLN B 1 46 ? 3.979 -1.114 -8.555 1 94.44 46 GLN B CA 1
ATOM 1752 C C . GLN B 1 46 ? 3.027 -0.803 -7.402 1 94.44 46 GLN B C 1
ATOM 1754 O O . GLN B 1 46 ? 2.938 0.344 -6.957 1 94.44 46 GLN B O 1
ATOM 1759 N N . LEU B 1 47 ? 2.508 -1.835 -6.922 1 95.38 47 LEU B N 1
ATOM 1760 C CA . LEU B 1 47 ? 1.451 -1.681 -5.93 1 95.38 47 LEU B CA 1
ATOM 1761 C C . LEU B 1 47 ? 2.037 -1.341 -4.562 1 95.38 47 LEU B C 1
ATOM 1763 O O . LEU B 1 47 ? 1.537 -0.449 -3.873 1 95.38 47 LEU B O 1
ATOM 1767 N N . LYS B 1 48 ? 3.133 -2.01 -4.199 1 95.94 48 LYS B N 1
ATOM 1768 C CA . LYS B 1 48 ? 3.57 -1.939 -2.809 1 95.94 48 LYS B CA 1
ATOM 1769 C C . LYS B 1 48 ? 4.734 -0.964 -2.646 1 95.94 48 LYS B C 1
ATOM 1771 O O . LYS B 1 48 ? 4.945 -0.417 -1.562 1 95.94 48 LYS B O 1
ATOM 1776 N N . LEU B 1 49 ? 5.449 -0.733 -3.738 1 95.62 49 LEU B N 1
ATOM 1777 C CA . LEU B 1 49 ? 6.656 0.071 -3.584 1 95.62 49 LEU B CA 1
ATOM 1778 C C . LEU B 1 49 ? 6.504 1.42 -4.281 1 95.62 49 LEU B C 1
ATOM 1780 O O . LEU B 1 49 ? 6.867 2.457 -3.721 1 95.62 49 LEU B O 1
ATOM 1784 N N . LEU B 1 50 ? 5.895 1.41 -5.426 1 94.38 50 LEU B N 1
ATOM 1785 C CA . LEU B 1 50 ? 5.988 2.605 -6.254 1 94.38 50 LEU B CA 1
ATOM 1786 C C . LEU B 1 50 ? 4.715 3.443 -6.148 1 94.38 50 LEU B C 1
ATOM 1788 O O . LEU B 1 50 ? 4.707 4.617 -6.516 1 94.38 50 LEU B O 1
ATOM 1792 N N . SER B 1 51 ? 3.707 2.844 -5.582 1 93.31 51 SER B N 1
ATOM 1793 C CA . SER B 1 51 ? 2.412 3.516 -5.539 1 93.31 51 SER B CA 1
ATOM 1794 C C . SER B 1 51 ? 2.469 4.766 -4.664 1 93.31 51 SER B C 1
ATOM 1796 O O . SER B 1 51 ? 1.671 5.691 -4.844 1 93.31 51 SER B O 1
ATOM 1798 N N . LYS B 1 52 ? 3.367 4.824 -3.824 1 94.19 52 LYS B N 1
ATOM 1799 C CA . LYS B 1 52 ? 3.434 5.953 -2.9 1 94.19 52 LYS B CA 1
ATOM 1800 C C . LYS B 1 52 ? 4.105 7.16 -3.553 1 94.19 52 LYS B C 1
ATOM 1802 O O . LYS B 1 52 ? 4.082 8.266 -3.002 1 94.19 52 LYS B O 1
ATOM 1807 N N . PHE B 1 53 ? 4.637 6.98 -4.719 1 93.94 53 PHE B N 1
ATOM 1808 C CA . PHE B 1 53 ? 5.293 8.07 -5.426 1 93.94 53 PHE B CA 1
ATOM 1809 C C . PHE B 1 53 ? 4.398 8.617 -6.531 1 93.94 53 PHE B C 1
ATOM 1811 O O . PHE B 1 53 ? 3.588 7.887 -7.102 1 93.94 53 PHE B O 1
ATOM 1818 N N . PRO B 1 54 ? 4.605 9.883 -6.793 1 87.12 54 PRO B N 1
ATOM 1819 C CA . PRO B 1 54 ? 3.908 10.414 -7.965 1 87.12 54 PRO B CA 1
ATOM 1820 C C . PRO B 1 54 ? 4.328 9.719 -9.266 1 87.12 54 PRO B C 1
ATOM 1822 O O . PRO B 1 54 ? 5.457 9.242 -9.375 1 87.12 54 PRO B O 1
ATOM 1825 N N . SER B 1 55 ? 3.385 9.695 -10.18 1 81.75 55 SER B N 1
ATOM 1826 C CA . SER B 1 55 ? 3.602 8.961 -11.43 1 81.75 55 SER B CA 1
ATOM 1827 C C . SER B 1 55 ? 4.559 9.711 -12.352 1 81.75 55 SER B C 1
ATOM 1829 O O . SER B 1 55 ? 5.051 9.156 -13.336 1 81.75 55 SER B O 1
ATOM 1831 N N . ASP B 1 56 ? 4.863 10.898 -11.992 1 83.38 56 ASP B N 1
ATOM 1832 C CA . ASP B 1 56 ? 5.688 11.727 -12.875 1 83.38 56 ASP B CA 1
ATOM 1833 C C . ASP B 1 56 ? 7.172 11.508 -12.594 1 83.38 56 ASP B C 1
ATOM 1835 O O . ASP B 1 56 ? 7.891 12.453 -12.25 1 83.38 56 ASP B O 1
ATOM 1839 N N . ILE B 1 57 ? 7.664 10.383 -12.867 1 81.56 57 ILE B N 1
ATOM 1840 C CA . ILE B 1 57 ? 9.086 10.094 -12.703 1 81.56 57 ILE B CA 1
ATOM 1841 C C . ILE B 1 57 ? 9.852 10.562 -13.945 1 81.56 57 ILE B C 1
ATOM 1843 O O . ILE B 1 57 ? 9.531 10.156 -15.062 1 81.56 57 ILE B O 1
ATOM 1847 N N . PRO B 1 58 ? 10.773 11.328 -13.773 1 85.75 58 PRO B N 1
ATOM 1848 C CA . PRO B 1 58 ? 11.562 11.836 -14.898 1 85.75 58 PRO B CA 1
ATOM 1849 C C . PRO B 1 58 ? 12.125 10.719 -15.781 1 85.75 58 PRO B C 1
ATOM 1851 O O . PRO B 1 58 ? 12.523 9.672 -15.273 1 85.75 58 PRO B O 1
ATOM 1854 N N . SER B 1 59 ? 12.195 10.953 -17.047 1 83.81 59 SER B N 1
ATOM 1855 C CA . SER B 1 59 ? 12.633 9.977 -18.031 1 83.81 59 SER B CA 1
ATOM 1856 C C . SER B 1 59 ? 14.094 9.586 -17.812 1 83.81 59 SER B C 1
ATOM 1858 O O . SER B 1 59 ? 14.492 8.469 -18.141 1 83.81 59 SER B O 1
ATOM 1860 N N . GLU B 1 60 ? 14.852 10.484 -17.297 1 82 60 GLU B N 1
ATOM 1861 C CA . GLU B 1 60 ? 16.266 10.211 -17.016 1 82 60 GLU B CA 1
ATOM 1862 C C . GLU B 1 60 ? 16.422 9.031 -16.062 1 82 60 GLU B C 1
ATOM 1864 O O . GLU B 1 60 ? 17.312 8.203 -16.219 1 82 60 GLU B O 1
ATOM 1869 N N . ILE B 1 61 ? 15.531 8.93 -15.125 1 82.25 61 ILE B N 1
ATOM 1870 C CA . ILE B 1 61 ? 15.57 7.852 -14.141 1 82.25 61 ILE B CA 1
ATOM 1871 C C . ILE B 1 61 ? 15.031 6.566 -14.766 1 82.25 61 ILE B C 1
ATOM 1873 O O . ILE B 1 61 ? 15.633 5.5 -14.625 1 82.25 61 ILE B O 1
ATOM 1877 N N . THR B 1 62 ? 13.922 6.75 -15.469 1 82.94 62 THR B N 1
ATOM 1878 C CA . THR B 1 62 ? 13.297 5.559 -16.047 1 82.94 62 THR B CA 1
ATOM 1879 C C . THR B 1 62 ? 14.188 4.945 -17.125 1 82.94 62 THR B C 1
ATOM 1881 O O . THR B 1 62 ? 14.227 3.723 -17.281 1 82.94 62 THR B O 1
ATOM 1884 N N . ARG B 1 63 ? 14.898 5.734 -17.781 1 82.81 63 ARG B N 1
ATOM 1885 C CA . ARG B 1 63 ? 15.805 5.238 -18.812 1 82.81 63 ARG B CA 1
ATOM 1886 C C . ARG B 1 63 ? 17.047 4.59 -18.188 1 82.81 63 ARG B C 1
ATOM 1888 O O . ARG B 1 63 ? 17.484 3.529 -18.625 1 82.81 63 ARG B O 1
ATOM 1895 N N . LYS B 1 64 ? 17.547 5.199 -17.203 1 83.75 64 LYS B N 1
ATOM 1896 C CA . LYS B 1 64 ? 18.797 4.762 -16.578 1 83.75 64 LYS B CA 1
ATOM 1897 C C . LYS B 1 64 ? 18.578 3.471 -15.789 1 83.75 64 LYS B C 1
ATOM 1899 O O . LYS B 1 64 ? 19.469 2.605 -15.766 1 83.75 64 LYS B O 1
ATOM 1904 N N . PHE B 1 65 ? 17.438 3.336 -15.211 1 82.94 65 PHE B N 1
ATOM 1905 C CA . PHE B 1 65 ? 17.203 2.197 -14.328 1 82.94 65 PHE B CA 1
ATOM 1906 C C . PHE B 1 65 ? 16.094 1.312 -14.859 1 82.94 65 PHE B C 1
ATOM 1908 O O . PHE B 1 65 ? 15.297 0.772 -14.086 1 82.94 65 PHE B O 1
ATOM 1915 N N . THR B 1 66 ? 16.062 1.297 -16.172 1 82.94 66 THR B N 1
ATOM 1916 C CA . THR B 1 66 ? 15.062 0.469 -16.828 1 82.94 66 THR B CA 1
ATOM 1917 C C . THR B 1 66 ? 15.188 -0.985 -16.391 1 82.94 66 THR B C 1
ATOM 1919 O O . THR B 1 66 ? 16.281 -1.538 -16.344 1 82.94 66 THR B O 1
ATOM 1922 N N . MET B 1 67 ? 14.117 -1.564 -15.953 1 88.06 67 MET B N 1
ATOM 1923 C CA . MET B 1 67 ? 14.062 -2.957 -15.516 1 88.06 67 MET B CA 1
ATOM 1924 C C . MET B 1 67 ? 13.508 -3.852 -16.625 1 88.06 67 MET B C 1
ATOM 1926 O O . MET B 1 67 ? 12.469 -3.547 -17.203 1 88.06 67 MET B O 1
ATOM 1930 N N . ASN B 1 68 ? 14.219 -4.945 -16.891 1 91.19 68 ASN B N 1
ATOM 1931 C CA . ASN B 1 68 ? 13.734 -5.914 -17.875 1 91.19 68 ASN B CA 1
ATOM 1932 C C . ASN B 1 68 ? 12.695 -6.852 -17.25 1 91.19 68 ASN B C 1
ATOM 1934 O O . ASN B 1 68 ? 12.891 -7.359 -16.156 1 91.19 68 ASN B O 1
ATOM 1938 N N . SER B 1 69 ? 11.688 -6.949 -17.984 1 94.62 69 SER B N 1
ATOM 1939 C CA . SER B 1 69 ? 10.625 -7.824 -17.5 1 94.62 69 SER B CA 1
ATOM 1940 C C . SER B 1 69 ? 10.719 -9.211 -18.125 1 94.62 69 SER B C 1
ATOM 1942 O O . SER B 1 69 ? 11.18 -9.352 -19.25 1 94.62 69 SER B O 1
ATOM 1944 N N . PHE B 1 70 ? 10.266 -10.266 -17.391 1 97 70 PHE B N 1
ATOM 1945 C CA . PHE B 1 70 ? 10.219 -11.656 -17.812 1 97 70 PHE B CA 1
ATOM 1946 C C . PHE B 1 70 ? 8.844 -12.258 -17.578 1 97 70 PHE B C 1
ATOM 1948 O O . PHE B 1 70 ? 8.195 -11.953 -16.578 1 97 70 PHE B O 1
ATOM 1955 N N . LYS B 1 71 ? 8.492 -13.07 -18.438 1 97.12 71 LYS B N 1
ATOM 1956 C CA . LYS B 1 71 ? 7.211 -13.742 -18.266 1 97.12 71 LYS B CA 1
ATOM 1957 C C . LYS B 1 71 ? 7.246 -14.672 -17.047 1 97.12 71 LYS B C 1
ATOM 1959 O O . LYS B 1 71 ? 8.258 -15.328 -16.797 1 97.12 71 LYS B O 1
ATOM 1964 N N . MET B 1 72 ? 6.125 -14.766 -16.484 1 95.81 72 MET B N 1
ATOM 1965 C CA . MET B 1 72 ? 5.953 -15.664 -15.359 1 95.81 72 MET B CA 1
ATOM 1966 C C . MET B 1 72 ? 5.57 -17.062 -15.828 1 95.81 72 MET B C 1
ATOM 1968 O O . MET B 1 72 ? 4.809 -17.219 -16.781 1 95.81 72 MET B O 1
ATOM 1972 N N . SER B 1 73 ? 6.148 -18.078 -15.141 1 93.5 73 SER B N 1
ATOM 1973 C CA . SER B 1 73 ? 5.656 -19.438 -15.398 1 93.5 73 SER B CA 1
ATOM 1974 C C . SER B 1 73 ? 4.348 -19.688 -14.656 1 93.5 73 SER B C 1
ATOM 1976 O O . SER B 1 73 ? 4.004 -18.969 -13.719 1 93.5 73 SER B O 1
ATOM 1978 N N . VAL B 1 74 ? 3.664 -20.641 -15.062 1 89.56 74 VAL B N 1
ATOM 1979 C CA . VAL B 1 74 ? 2.418 -21.016 -14.414 1 89.56 74 VAL B CA 1
ATOM 1980 C C . VAL B 1 74 ? 2.688 -21.375 -12.953 1 89.56 74 VAL B C 1
ATOM 1982 O O . VAL B 1 74 ? 1.94 -20.969 -12.055 1 89.56 74 VAL B O 1
ATOM 1985 N N . ALA B 1 75 ? 3.742 -22.078 -12.695 1 90 75 ALA B N 1
ATOM 1986 C CA . ALA B 1 75 ? 4.094 -22.469 -11.336 1 90 75 ALA B CA 1
ATOM 1987 C C . ALA B 1 75 ? 4.391 -21.266 -10.461 1 90 75 ALA B C 1
ATOM 1989 O O . ALA B 1 75 ? 3.982 -21.219 -9.297 1 90 75 ALA B O 1
ATOM 1990 N N . GLU B 1 76 ? 5.031 -20.312 -11 1 93.69 76 GLU B N 1
ATOM 1991 C CA . GLU B 1 76 ? 5.34 -19.094 -10.266 1 93.69 76 GLU B CA 1
ATOM 1992 C C . GLU B 1 76 ? 4.07 -18.297 -9.953 1 93.69 76 GLU B C 1
ATOM 1994 O O . GLU B 1 76 ? 3.914 -17.781 -8.844 1 93.69 76 GLU B O 1
ATOM 1999 N N . ALA B 1 77 ? 3.238 -18.219 -10.891 1 94.5 77 ALA B N 1
ATOM 2000 C CA . ALA B 1 77 ? 1.968 -17.516 -10.688 1 94.5 77 ALA B CA 1
ATOM 2001 C C . ALA B 1 77 ? 1.178 -18.141 -9.547 1 94.5 77 ALA B C 1
ATOM 2003 O O . ALA B 1 77 ? 0.661 -17.438 -8.68 1 94.5 77 ALA B O 1
ATOM 2004 N N . TRP B 1 78 ? 1.198 -19.391 -9.5 1 91.94 78 TRP B N 1
ATOM 2005 C CA . TRP B 1 78 ? 0.447 -20.078 -8.461 1 91.94 78 TRP B CA 1
ATOM 2006 C C . TRP B 1 78 ? 1.147 -19.969 -7.109 1 91.94 78 TRP B C 1
ATOM 2008 O O . TRP B 1 78 ? 0.494 -19.938 -6.062 1 91.94 78 TRP B O 1
ATOM 2018 N N . THR B 1 79 ? 2.426 -19.922 -7.16 1 92.94 79 THR B N 1
ATOM 2019 C CA . THR B 1 79 ? 3.17 -19.656 -5.934 1 92.94 79 THR B CA 1
ATOM 2020 C C . THR B 1 79 ? 2.768 -18.312 -5.34 1 92.94 79 THR B C 1
ATOM 2022 O O . THR B 1 79 ? 2.398 -18.234 -4.168 1 92.94 79 THR B O 1
ATOM 2025 N N . PHE B 1 80 ? 2.736 -17.297 -6.172 1 95.94 80 PHE B N 1
ATOM 2026 C CA . PHE B 1 80 ? 2.375 -15.969 -5.699 1 95.94 80 PHE B CA 1
ATOM 2027 C C . PHE B 1 80 ? 0.914 -15.922 -5.266 1 95.94 80 PHE B C 1
ATOM 2029 O O . PHE B 1 80 ? 0.578 -15.297 -4.262 1 95.94 80 PHE B O 1
ATOM 2036 N N . ASN B 1 81 ? 0.099 -16.578 -6.008 1 94.81 81 ASN B N 1
ATOM 2037 C CA . ASN B 1 81 ? -1.312 -16.594 -5.641 1 94.81 81 ASN B CA 1
ATOM 2038 C C . ASN B 1 81 ? -1.524 -17.266 -4.281 1 94.81 81 ASN B C 1
ATOM 2040 O O . ASN B 1 81 ? -2.328 -16.797 -3.475 1 94.81 81 ASN B O 1
ATOM 2044 N N . SER B 1 82 ? -0.818 -18.281 -4.07 1 93.19 82 SER B N 1
ATOM 2045 C CA . SER B 1 82 ? -0.929 -19 -2.801 1 93.19 82 SER B CA 1
ATOM 2046 C C . SER B 1 82 ? -0.428 -18.141 -1.642 1 93.19 82 SER B C 1
ATOM 2048 O O . SER B 1 82 ? -1.086 -18.047 -0.603 1 93.19 82 SER B O 1
ATOM 2050 N N . ILE B 1 83 ? 0.656 -17.531 -1.868 1 94.5 83 ILE B N 1
ATOM 2051 C CA . ILE B 1 83 ? 1.214 -16.656 -0.839 1 94.5 83 ILE B CA 1
ATOM 2052 C C . ILE B 1 83 ? 0.245 -15.508 -0.552 1 94.5 83 ILE B C 1
ATOM 2054 O O . ILE B 1 83 ? -0.032 -15.203 0.609 1 94.5 83 ILE B O 1
ATOM 2058 N N . ASN B 1 84 ? -0.25 -14.938 -1.604 1 94.75 84 ASN B N 1
ATOM 2059 C CA . ASN B 1 84 ? -1.13 -13.781 -1.484 1 94.75 84 ASN B CA 1
ATOM 2060 C C . ASN B 1 84 ? -2.438 -14.141 -0.786 1 94.75 84 ASN B C 1
ATOM 2062 O O . ASN B 1 84 ? -2.926 -13.383 0.055 1 94.75 84 ASN B O 1
ATOM 2066 N N . ALA B 1 85 ? -2.934 -15.258 -1.028 1 93 85 ALA B N 1
ATOM 2067 C CA . ALA B 1 85 ? -4.219 -15.656 -0.461 1 93 85 ALA B CA 1
ATOM 2068 C C . ALA B 1 85 ? -4.055 -16.156 0.974 1 93 85 ALA B C 1
ATOM 2070 O O . ALA B 1 85 ? -4.809 -15.75 1.864 1 93 85 ALA B O 1
ATOM 2071 N N . VAL B 1 86 ? -3.039 -16.906 1.208 1 91.25 86 VAL B N 1
ATOM 2072 C CA . VAL B 1 86 ? -2.939 -17.625 2.471 1 91.25 86 VAL B CA 1
ATOM 2073 C C . VAL B 1 86 ? -2.207 -16.766 3.502 1 91.25 86 VAL B C 1
ATOM 2075 O O . VAL B 1 86 ? -2.596 -16.734 4.672 1 91.25 86 VAL B O 1
ATOM 2078 N N . ILE B 1 87 ? -1.257 -16.094 3.088 1 92.25 87 ILE B N 1
ATOM 2079 C CA . ILE B 1 87 ? -0.39 -15.406 4.035 1 92.25 87 ILE B CA 1
ATOM 2080 C C . ILE B 1 87 ? -0.737 -13.914 4.059 1 92.25 87 ILE B C 1
ATOM 2082 O O . ILE B 1 87 ? -0.939 -13.336 5.129 1 92.25 87 ILE B O 1
ATOM 2086 N N . ARG B 1 88 ? -0.838 -13.336 2.908 1 93.44 88 ARG B N 1
ATOM 2087 C CA . ARG B 1 88 ? -0.936 -11.883 2.832 1 93.44 88 ARG B CA 1
ATOM 2088 C C . ARG B 1 88 ? -2.391 -11.438 2.736 1 93.44 88 ARG B C 1
ATOM 2090 O O . ARG B 1 88 ? -2.68 -10.242 2.762 1 93.44 88 ARG B O 1
ATOM 2097 N N . LYS B 1 89 ? -3.24 -12.32 2.629 1 91.12 89 LYS B N 1
ATOM 2098 C CA . LYS B 1 89 ? -4.676 -12.055 2.633 1 91.12 89 LYS B CA 1
ATOM 2099 C C . LYS B 1 89 ? -5.051 -11.023 1.574 1 91.12 89 LYS B C 1
ATOM 2101 O O . LYS B 1 89 ? -5.789 -10.078 1.855 1 91.12 89 LYS B O 1
ATOM 2106 N N . PHE B 1 90 ? -4.352 -11.125 0.407 1 93.5 90 PHE B N 1
ATOM 2107 C CA . PHE B 1 90 ? -4.621 -10.367 -0.807 1 93.5 90 PHE B CA 1
ATOM 2108 C C . PHE B 1 90 ? -4.152 -8.922 -0.657 1 93.5 90 PHE B C 1
ATOM 2110 O O . PHE B 1 90 ? -4.645 -8.031 -1.35 1 93.5 90 PHE B O 1
ATOM 2117 N N . ASP B 1 91 ? -3.215 -8.789 0.199 1 94.19 91 ASP B N 1
ATOM 2118 C CA . ASP B 1 91 ? -2.586 -7.484 0.34 1 94.19 91 ASP B CA 1
ATOM 2119 C C . ASP B 1 91 ? -1.739 -7.145 -0.885 1 94.19 91 ASP B C 1
ATOM 2121 O O . ASP B 1 91 ? -1.428 -5.977 -1.129 1 94.19 91 ASP B O 1
ATOM 2125 N N . LEU B 1 92 ? -1.429 -8.164 -1.688 1 95.69 92 LEU B N 1
ATOM 2126 C CA . LEU B 1 92 ? -0.603 -7.949 -2.871 1 95.69 92 LEU B CA 1
ATOM 2127 C C . LEU B 1 92 ? -1.471 -7.73 -4.105 1 95.69 92 LEU B C 1
ATOM 2129 O O . LEU B 1 92 ? -0.967 -7.73 -5.23 1 95.69 92 LEU B O 1
ATOM 2133 N N . GLY B 1 93 ? -2.725 -7.543 -3.842 1 93.31 93 GLY B N 1
ATOM 2134 C CA . GLY B 1 93 ? -3.676 -7.328 -4.918 1 93.31 93 GLY B CA 1
ATOM 2135 C C . GLY B 1 93 ? -4.734 -8.414 -5.004 1 93.31 93 GLY B C 1
ATOM 2136 O O . GLY B 1 93 ? -4.496 -9.555 -4.602 1 93.31 93 GLY B O 1
ATOM 2137 N N . CYS B 1 94 ? -5.805 -8.008 -5.605 1 91.69 94 CYS B N 1
ATOM 2138 C CA . CYS B 1 94 ? -6.902 -8.969 -5.703 1 91.69 94 CYS B CA 1
ATOM 2139 C C . CYS B 1 94 ? -7.02 -9.516 -7.121 1 91.69 94 CYS B C 1
ATOM 2141 O O . CYS B 1 94 ? -7.957 -10.25 -7.43 1 91.69 94 CYS B O 1
ATOM 2143 N N . GLN B 1 95 ? -6.078 -9.156 -7.887 1 90.31 95 GLN B N 1
ATOM 2144 C CA . GLN B 1 95 ? -5.961 -9.789 -9.195 1 90.31 95 GLN B CA 1
ATOM 2145 C C . GLN B 1 95 ? -5.008 -10.977 -9.156 1 90.31 95 GLN B C 1
ATOM 2147 O O . GLN B 1 95 ? -3.885 -10.859 -8.656 1 90.31 95 GLN B O 1
ATOM 2152 N N . LEU B 1 96 ? -5.52 -12.055 -9.695 1 94.19 96 LEU B N 1
ATOM 2153 C CA . LEU B 1 96 ? -4.691 -13.25 -9.664 1 94.19 96 LEU B CA 1
ATOM 2154 C C . LEU B 1 96 ? -3.521 -13.133 -10.633 1 94.19 96 LEU B C 1
ATOM 2156 O O . LEU B 1 96 ? -3.676 -12.609 -11.734 1 94.19 96 LEU B O 1
ATOM 2160 N N . PHE B 1 97 ? -2.488 -13.688 -10.148 1 95.69 97 PHE B N 1
ATOM 2161 C CA . PHE B 1 97 ? -1.336 -13.789 -11.031 1 95.69 97 PHE B CA 1
ATOM 2162 C C . PHE B 1 97 ? -1.554 -14.875 -12.078 1 95.69 97 PHE B C 1
ATOM 216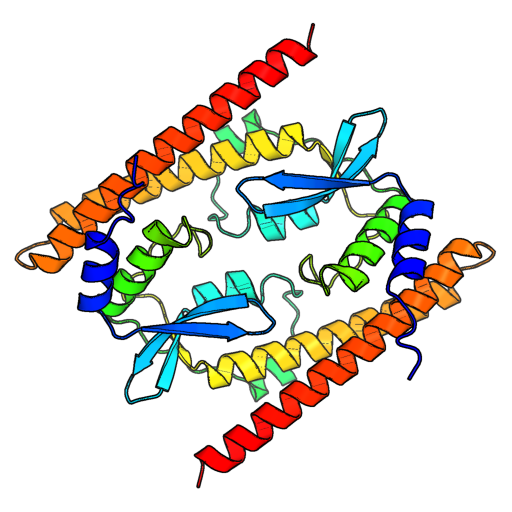4 O O . PHE B 1 97 ? -2.111 -15.938 -11.781 1 95.69 97 PHE B O 1
ATOM 2171 N N . THR B 1 98 ? -1.103 -14.547 -13.289 1 94.5 98 THR B N 1
ATOM 2172 C CA . THR B 1 98 ? -1.138 -15.5 -14.391 1 94.5 98 THR B CA 1
ATOM 2173 C C . THR B 1 98 ? 0.189 -15.508 -15.148 1 94.5 98 THR B C 1
ATOM 2175 O O . THR B 1 98 ? 1.077 -14.703 -14.859 1 94.5 98 THR B O 1
ATOM 2178 N N . ALA B 1 99 ? 0.299 -16.375 -16.094 1 94.12 99 ALA B N 1
ATOM 2179 C CA . ALA B 1 99 ? 1.509 -16.484 -16.906 1 94.12 99 ALA B CA 1
ATOM 2180 C C . ALA B 1 99 ? 1.657 -15.266 -17.812 1 94.12 99 ALA B C 1
ATOM 2182 O O . ALA B 1 99 ? 2.709 -15.062 -18.422 1 94.12 99 ALA B O 1
ATOM 2183 N N . ASP B 1 100 ? 0.652 -14.391 -17.844 1 95.75 100 ASP B N 1
ATOM 2184 C CA . ASP B 1 100 ? 0.725 -13.164 -18.641 1 95.75 100 ASP B CA 1
ATOM 2185 C C . ASP B 1 100 ? 1.373 -12.031 -17.828 1 95.75 100 ASP B C 1
ATOM 2187 O O . ASP B 1 100 ? 1.731 -10.992 -18.391 1 95.75 100 ASP B O 1
ATOM 2191 N N . ASP B 1 101 ? 1.523 -12.305 -16.594 1 97.06 101 ASP B N 1
ATOM 2192 C CA . ASP B 1 101 ? 2.166 -11.297 -15.75 1 97.06 101 ASP B CA 1
ATOM 2193 C C . ASP B 1 101 ? 3.688 -11.367 -15.875 1 97.06 101 ASP B C 1
ATOM 2195 O O . ASP B 1 101 ? 4.227 -12.336 -16.422 1 97.06 101 ASP B O 1
ATOM 2199 N N . GLU B 1 102 ? 4.285 -10.336 -15.406 1 97.75 102 GLU B N 1
ATOM 2200 C CA . GLU B 1 102 ? 5.727 -10.227 -15.617 1 97.75 102 GLU B CA 1
ATOM 2201 C C . GLU B 1 102 ? 6.473 -10.117 -14.297 1 97.75 102 GLU B C 1
ATOM 2203 O O . GLU B 1 102 ? 5.895 -9.719 -13.281 1 97.75 102 GLU B O 1
ATOM 2208 N N . LEU B 1 103 ? 7.727 -10.555 -14.359 1 98.06 103 LEU B N 1
ATOM 2209 C CA . LEU B 1 103 ? 8.68 -10.477 -13.25 1 98.06 103 LEU B CA 1
ATOM 2210 C C . LEU B 1 103 ? 9.797 -9.5 -13.562 1 98.06 103 LEU B C 1
ATOM 2212 O O . LEU B 1 103 ? 10.07 -9.203 -14.734 1 98.06 103 LEU B O 1
ATOM 2216 N N . VAL B 1 104 ? 10.406 -8.984 -12.57 1 97.88 104 VAL B N 1
ATOM 2217 C CA . VAL B 1 104 ? 11.602 -8.148 -12.688 1 97.88 104 VAL B CA 1
ATOM 2218 C C . VAL B 1 104 ? 12.633 -8.57 -11.641 1 97.88 104 VAL B C 1
ATOM 2220 O O . VAL B 1 104 ? 12.266 -9.047 -10.562 1 97.88 104 VAL B O 1
ATOM 2223 N N . LYS B 1 105 ? 13.82 -8.422 -11.992 1 96.62 105 LYS B N 1
ATOM 2224 C CA . LYS B 1 105 ? 14.906 -8.797 -11.094 1 96.62 105 LYS B CA 1
ATOM 2225 C C . LYS B 1 105 ? 14.906 -7.918 -9.844 1 96.62 105 LYS B C 1
ATOM 2227 O O . LYS B 1 105 ? 14.75 -6.699 -9.93 1 96.62 105 LYS B O 1
ATOM 2232 N N . LEU B 1 106 ? 15.172 -8.547 -8.742 1 96.69 106 LEU B N 1
ATOM 2233 C CA . LEU B 1 106 ? 15.156 -7.867 -7.453 1 96.69 106 LEU B CA 1
ATOM 2234 C C . LEU B 1 106 ? 16.172 -6.727 -7.43 1 96.69 106 LEU B C 1
ATOM 2236 O O . LEU B 1 106 ? 15.852 -5.617 -6.988 1 96.69 106 LEU B O 1
ATOM 2240 N N . ASN B 1 107 ? 17.312 -6.996 -7.949 1 93.5 107 ASN B N 1
ATOM 2241 C CA . ASN B 1 107 ? 18.375 -5.988 -7.922 1 93.5 107 ASN B CA 1
ATOM 2242 C C . ASN B 1 107 ? 17.984 -4.746 -8.719 1 93.5 107 ASN B C 1
ATOM 2244 O O . ASN B 1 107 ? 18.25 -3.621 -8.289 1 93.5 107 ASN B O 1
ATOM 2248 N N . ASP B 1 108 ? 17.375 -4.984 -9.812 1 93.94 108 ASP B N 1
ATOM 2249 C CA . ASP B 1 108 ? 16.938 -3.861 -10.641 1 93.94 108 ASP B CA 1
ATOM 2250 C C . ASP B 1 108 ? 15.852 -3.055 -9.93 1 93.94 108 ASP B C 1
ATOM 2252 O O . ASP B 1 108 ? 15.852 -1.824 -9.984 1 93.94 108 ASP B O 1
ATOM 2256 N N . VAL B 1 109 ? 15.008 -3.723 -9.266 1 96.19 109 VAL B N 1
ATOM 2257 C CA . VAL B 1 109 ? 13.914 -3.07 -8.547 1 96.19 109 VAL B CA 1
ATOM 2258 C C . VAL B 1 109 ? 14.484 -2.211 -7.422 1 96.19 109 VAL B C 1
ATOM 2260 O O . VAL B 1 109 ? 14.07 -1.065 -7.234 1 96.19 109 VAL B O 1
ATOM 2263 N N . GLN B 1 110 ? 15.406 -2.744 -6.73 1 96 110 GLN B N 1
ATOM 2264 C CA . GLN B 1 110 ? 15.992 -2.012 -5.613 1 96 110 GLN B CA 1
ATOM 2265 C C . GLN B 1 110 ? 16.672 -0.731 -6.09 1 96 110 GLN B C 1
ATOM 2267 O O . GLN B 1 110 ? 16.469 0.338 -5.512 1 96 110 GLN B O 1
ATOM 2272 N N . MET B 1 111 ? 17.391 -0.87 -7.133 1 93.94 111 MET B N 1
ATOM 2273 C CA . MET B 1 111 ? 18.078 0.292 -7.672 1 93.94 111 MET B CA 1
ATOM 2274 C C . MET B 1 111 ? 17.094 1.358 -8.133 1 93.94 111 MET B C 1
ATOM 2276 O O . MET B 1 111 ? 17.25 2.537 -7.812 1 93.94 111 MET B O 1
ATOM 2280 N N . PHE B 1 112 ? 16.156 0.882 -8.82 1 94.25 112 PHE B N 1
ATOM 2281 C CA . PHE B 1 112 ? 15.141 1.799 -9.312 1 94.25 112 PHE B CA 1
ATOM 2282 C C . PHE B 1 112 ? 14.406 2.471 -8.148 1 94.25 112 PHE B C 1
ATOM 2284 O O . PHE B 1 112 ? 14.289 3.697 -8.109 1 94.25 112 PHE B O 1
ATOM 2291 N N . TYR B 1 113 ? 13.961 1.687 -7.23 1 95.69 113 TYR B N 1
ATOM 2292 C CA . TYR B 1 113 ? 13.164 2.152 -6.098 1 95.69 113 TYR B CA 1
ATOM 2293 C C . TYR B 1 113 ? 13.922 3.209 -5.301 1 95.69 113 TYR B C 1
ATOM 2295 O O . TYR B 1 113 ? 13.383 4.281 -5.016 1 95.69 113 TYR B O 1
ATOM 2303 N N . TRP B 1 114 ? 15.109 2.951 -4.945 1 95.62 114 TRP B N 1
ATOM 2304 C CA . TRP B 1 114 ? 15.859 3.85 -4.074 1 95.62 114 TRP B CA 1
ATOM 2305 C C . TRP B 1 114 ? 16.188 5.152 -4.793 1 95.62 114 TRP B C 1
ATOM 2307 O O . TRP B 1 114 ? 16.25 6.215 -4.172 1 95.62 114 TRP B O 1
ATOM 2317 N N . ASN B 1 115 ? 16.391 5.074 -6.086 1 94.38 115 ASN B N 1
ATOM 2318 C CA . ASN B 1 115 ? 16.609 6.305 -6.832 1 94.38 115 ASN B CA 1
ATOM 2319 C C . ASN B 1 115 ? 15.352 7.156 -6.91 1 94.38 115 ASN B C 1
ATOM 2321 O O . ASN B 1 115 ? 15.414 8.383 -6.82 1 94.38 115 ASN B O 1
ATOM 2325 N N . VAL B 1 116 ? 14.25 6.496 -7.098 1 94.31 116 VAL B N 1
ATOM 2326 C CA . VAL B 1 116 ? 12.977 7.211 -7.129 1 94.31 116 VAL B CA 1
ATOM 2327 C C . VAL B 1 116 ? 12.695 7.824 -5.762 1 94.31 116 VAL B C 1
ATOM 2329 O O . VAL B 1 116 ? 12.25 8.969 -5.668 1 94.31 116 VAL B O 1
ATOM 2332 N N . LYS B 1 117 ? 12.961 7.043 -4.703 1 95.38 117 LYS B N 1
ATOM 2333 C CA . LYS B 1 117 ? 12.758 7.559 -3.35 1 95.38 117 LYS B CA 1
ATOM 2334 C C . LYS B 1 117 ? 13.648 8.773 -3.09 1 95.38 117 LYS B C 1
ATOM 2336 O O . LYS B 1 117 ? 13.188 9.766 -2.516 1 95.38 117 LYS B O 1
ATOM 2341 N N . LEU B 1 118 ? 14.867 8.719 -3.59 1 95.06 118 LEU B N 1
ATOM 2342 C CA . LEU B 1 118 ? 15.781 9.836 -3.426 1 95.06 118 LEU B CA 1
ATOM 2343 C C . LEU B 1 118 ? 15.242 11.086 -4.125 1 95.06 118 LEU B C 1
ATOM 2345 O O . LEU B 1 118 ? 15.25 12.172 -3.549 1 95.06 118 LEU B O 1
ATOM 2349 N N . LEU B 1 119 ? 14.828 10.867 -5.297 1 94.25 1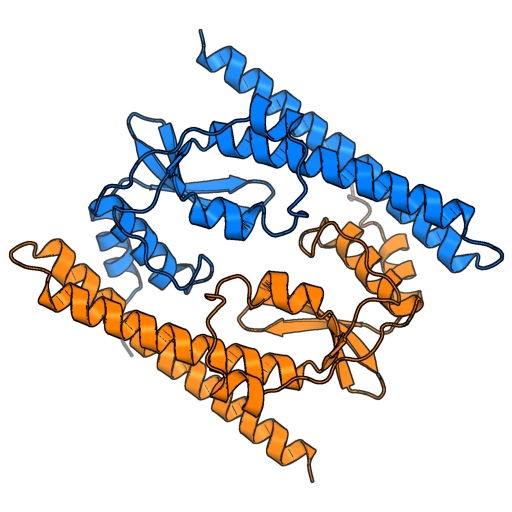19 LEU B N 1
ATOM 2350 C CA . LEU B 1 119 ? 14.266 11.969 -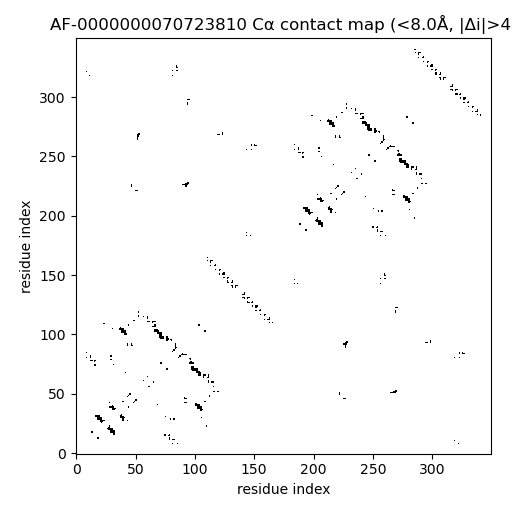6.07 1 94.25 119 LEU B CA 1
ATOM 2351 C C . LEU B 1 119 ? 13.102 12.609 -5.324 1 94.25 119 LEU B C 1
ATOM 2353 O O . LEU B 1 119 ? 13.031 13.836 -5.227 1 94.25 119 LEU B O 1
ATOM 2357 N N . ASN B 1 120 ? 12.234 11.836 -4.812 1 94.88 120 ASN B N 1
ATOM 2358 C CA . ASN B 1 120 ? 11.039 12.352 -4.164 1 94.88 120 ASN B CA 1
ATOM 2359 C C . ASN B 1 120 ? 11.352 12.984 -2.814 1 94.88 120 ASN B C 1
ATOM 2361 O O . ASN B 1 120 ? 10.727 13.969 -2.422 1 94.88 120 ASN B O 1
ATOM 2365 N N . LEU B 1 121 ? 12.273 12.453 -2.117 1 96.31 121 LEU B N 1
ATOM 2366 C CA . LEU B 1 121 ? 12.695 13.07 -0.862 1 96.31 121 LEU B CA 1
ATOM 2367 C C . LEU B 1 121 ? 13.297 14.445 -1.106 1 96.31 121 LEU B C 1
ATOM 2369 O O . LEU B 1 121 ? 13.07 15.375 -0.327 1 96.31 121 LEU B O 1
ATOM 2373 N N . ASN B 1 122 ? 14.039 14.562 -2.197 1 95.5 122 ASN B N 1
ATOM 2374 C CA . ASN B 1 122 ? 14.57 15.875 -2.561 1 95.5 122 ASN B CA 1
ATOM 2375 C C . ASN B 1 122 ? 13.461 16.859 -2.879 1 95.5 122 ASN B C 1
ATOM 2377 O O . ASN B 1 122 ? 13.547 18.047 -2.51 1 95.5 122 ASN B O 1
ATOM 2381 N N . ARG B 1 123 ? 12.516 16.375 -3.539 1 94.12 123 ARG B N 1
ATOM 2382 C CA . ARG B 1 123 ? 11.359 17.219 -3.832 1 94.12 123 ARG B CA 1
ATOM 2383 C C . ARG B 1 123 ? 10.672 17.656 -2.547 1 94.12 123 ARG B C 1
ATOM 2385 O O . ARG B 1 123 ? 10.328 18.844 -2.402 1 94.12 123 ARG B O 1
ATOM 2392 N N . VAL B 1 124 ? 10.477 16.766 -1.646 1 95.38 124 VAL B N 1
ATOM 2393 C CA . VAL B 1 124 ? 9.844 17.062 -0.367 1 95.38 124 VAL B CA 1
ATOM 2394 C C . VAL B 1 124 ? 10.688 18.062 0.408 1 95.38 124 VAL B C 1
ATOM 2396 O O . VAL B 1 124 ? 10.148 18.984 1.038 1 95.38 124 VAL B O 1
ATOM 2399 N N . ASN B 1 125 ? 11.953 17.922 0.353 1 96.25 125 ASN B N 1
ATOM 2400 C CA . ASN B 1 125 ? 12.859 18.859 1.016 1 96.25 125 ASN B CA 1
ATOM 2401 C C . ASN B 1 125 ? 12.68 20.281 0.5 1 96.25 125 ASN B C 1
ATOM 2403 O O . ASN B 1 125 ? 12.633 21.234 1.287 1 96.25 125 ASN B O 1
ATOM 2407 N N . ARG B 1 126 ? 12.523 20.391 -0.748 1 95.62 126 ARG B N 1
ATOM 2408 C CA . ARG B 1 126 ? 12.297 21.703 -1.355 1 95.62 126 ARG B CA 1
ATOM 2409 C C . ARG B 1 126 ? 10.961 22.281 -0.916 1 95.62 126 ARG B C 1
ATOM 2411 O O . ARG B 1 126 ? 10.859 23.5 -0.689 1 95.62 126 ARG B O 1
ATOM 2418 N N . GLU B 1 127 ? 10.039 21.422 -0.824 1 94 127 GLU B N 1
ATOM 2419 C CA . GLU B 1 127 ? 8.719 21.875 -0.392 1 94 127 GLU B CA 1
ATOM 2420 C C . GLU B 1 127 ? 8.75 22.391 1.044 1 94 127 GLU B C 1
ATOM 2422 O O . GLU B 1 127 ? 8.094 23.375 1.37 1 94 127 GLU B O 1
ATOM 2427 N N . TYR B 1 128 ? 9.492 21.766 1.911 1 93.75 128 TYR B N 1
ATOM 2428 C CA . TYR B 1 128 ? 9.617 22.234 3.287 1 93.75 128 TYR B CA 1
ATOM 2429 C C . TYR B 1 128 ? 10.398 23.547 3.352 1 93.75 128 TYR B C 1
ATOM 2431 O O . TYR B 1 128 ? 10.094 24.422 4.172 1 93.75 128 TYR B O 1
ATOM 2439 N N . GLU B 1 129 ? 11.344 23.672 2.473 1 93.94 129 GLU B N 1
ATOM 2440 C CA . GLU B 1 129 ? 12.062 24.938 2.385 1 93.94 129 GLU B CA 1
ATOM 2441 C C . GLU B 1 129 ? 11.133 26.078 2.012 1 93.94 129 GLU B C 1
ATOM 2443 O O . GLU B 1 129 ? 11.203 27.156 2.602 1 93.94 129 GLU B O 1
ATOM 2448 N N . LYS B 1 130 ? 10.328 25.75 1.091 1 92.5 130 LYS B N 1
ATOM 2449 C CA . LYS B 1 130 ? 9.336 26.75 0.688 1 92.5 130 LYS B CA 1
ATOM 2450 C C . LYS B 1 130 ? 8.391 27.078 1.839 1 92.5 130 LYS B C 1
ATOM 2452 O O . LYS B 1 130 ? 8.047 28.25 2.051 1 92.5 130 LYS B O 1
ATOM 2457 N N . ALA B 1 131 ? 8.008 26.109 2.578 1 89.88 131 ALA B N 1
ATOM 2458 C CA . ALA B 1 131 ? 7.102 26.312 3.711 1 89.88 131 ALA B CA 1
ATOM 2459 C C . ALA B 1 131 ? 7.754 27.172 4.793 1 89.88 131 ALA B C 1
ATOM 2461 O O . ALA B 1 131 ? 7.086 27.984 5.441 1 89.88 131 ALA B O 1
ATOM 2462 N N . ILE B 1 132 ? 8.953 27.047 5.035 1 91.19 132 ILE B N 1
ATOM 2463 C CA . ILE B 1 132 ? 9.703 27.812 6.02 1 91.19 132 ILE B CA 1
ATOM 2464 C C . ILE B 1 132 ? 9.734 29.281 5.613 1 91.19 132 ILE B C 1
ATOM 2466 O O . ILE B 1 132 ? 9.523 30.172 6.449 1 91.19 132 ILE B O 1
ATOM 2470 N N . LEU B 1 133 ? 9.883 29.484 4.348 1 90.5 133 LEU B N 1
ATOM 2471 C CA . LEU B 1 133 ? 9.945 30.859 3.836 1 90.5 133 LEU B CA 1
ATOM 2472 C C . LEU B 1 133 ? 8.586 31.531 3.918 1 90.5 133 LEU B C 1
ATOM 2474 O O . LEU B 1 133 ? 8.5 32.75 4.141 1 90.5 133 LEU B O 1
ATOM 2478 N N . GLU B 1 134 ? 7.625 30.641 3.834 1 86.56 134 GLU B N 1
ATOM 2479 C CA . GLU B 1 134 ? 6.27 31.188 3.801 1 86.56 134 GLU B CA 1
ATOM 2480 C C . GLU B 1 134 ? 5.672 31.266 5.203 1 86.56 134 GLU B C 1
ATOM 2482 O O . GLU B 1 134 ? 4.594 31.828 5.391 1 86.56 134 GLU B O 1
ATOM 2487 N N . ALA B 1 135 ? 6.402 30.547 6.129 1 80.88 135 ALA B N 1
ATOM 2488 C CA . ALA B 1 135 ? 5.855 30.469 7.48 1 80.88 135 ALA B CA 1
ATOM 2489 C C . ALA B 1 135 ? 5.812 31.859 8.125 1 80.88 135 ALA B C 1
ATOM 2491 O O . ALA B 1 135 ? 6.852 32.5 8.328 1 80.88 135 ALA B O 1
ATOM 2492 N N . GLU B 1 136 ? 5.254 32.719 7.582 1 72.81 136 GLU B N 1
ATOM 2493 C CA . GLU B 1 136 ? 5.133 34.062 8.125 1 72.81 136 GLU B CA 1
ATOM 2494 C C . GLU B 1 136 ? 5.281 34.094 9.641 1 72.81 136 GLU B C 1
ATOM 2496 O O . GLU B 1 136 ? 6.191 33.438 10.18 1 72.81 136 GLU B O 1
ATOM 2501 N N . THR B 1 137 ? 4.246 34.719 10.383 1 75.81 137 THR B N 1
ATOM 2502 C CA . THR B 1 137 ? 4.242 34.969 11.812 1 75.81 137 THR B CA 1
ATOM 2503 C C . THR B 1 137 ? 3.781 33.719 12.586 1 75.81 137 THR B C 1
ATOM 2505 O O . THR B 1 137 ? 3.672 33.781 13.812 1 75.81 137 THR B O 1
ATOM 2508 N N . ASN B 1 138 ? 3.625 32.562 11.852 1 80.06 138 ASN B N 1
ATOM 2509 C CA . ASN B 1 138 ? 3.193 31.359 12.57 1 80.06 138 ASN B CA 1
ATOM 2510 C C . ASN B 1 138 ? 4.383 30.547 13.055 1 80.06 138 ASN B C 1
ATOM 2512 O O . ASN B 1 138 ? 4.879 29.672 12.336 1 80.06 138 ASN B O 1
ATOM 2516 N N . ILE B 1 139 ? 4.867 30.797 14.25 1 80.69 139 ILE B N 1
ATOM 2517 C CA . ILE B 1 139 ? 6.086 30.234 14.82 1 80.69 139 ILE B CA 1
ATOM 2518 C C . ILE B 1 139 ? 5.953 28.719 14.938 1 80.69 139 ILE B C 1
ATOM 2520 O O . ILE B 1 139 ? 6.93 27.984 14.75 1 80.69 139 ILE B O 1
ATOM 2524 N N . GLN B 1 140 ? 4.758 28.297 15.211 1 78.62 140 GLN B N 1
ATOM 2525 C CA . GLN B 1 140 ? 4.551 26.859 15.359 1 78.62 140 GLN B CA 1
ATOM 2526 C C . GLN B 1 140 ? 4.758 26.125 14.023 1 78.62 140 GLN B C 1
ATOM 2528 O O . GLN B 1 140 ? 5.395 25.078 13.977 1 78.62 140 GLN B O 1
ATOM 2533 N N . LEU B 1 141 ? 4.27 26.703 13 1 80.88 141 LEU B N 1
ATOM 2534 C CA . LEU B 1 141 ? 4.41 26.125 11.672 1 80.88 141 LEU B CA 1
ATOM 2535 C C . LEU B 1 141 ? 5.859 26.188 11.195 1 80.88 141 LEU B C 1
ATOM 2537 O O . LEU B 1 141 ? 6.352 25.25 10.562 1 80.88 141 LEU B O 1
ATOM 2541 N N . LEU B 1 142 ? 6.418 27.234 11.523 1 86.62 142 LEU B N 1
ATOM 2542 C CA . LEU B 1 142 ? 7.828 27.406 11.18 1 86.62 142 LEU B CA 1
ATOM 2543 C C . LEU B 1 142 ? 8.688 26.344 11.859 1 86.62 142 LEU B C 1
ATOM 2545 O O . LEU B 1 142 ? 9.5 25.688 11.211 1 86.62 142 LEU B O 1
ATOM 2549 N N . ALA B 1 143 ? 8.492 26.156 13.094 1 86.19 143 ALA B N 1
ATOM 2550 C CA . ALA B 1 143 ? 9.258 25.172 13.859 1 86.19 143 ALA B CA 1
ATOM 2551 C C . ALA B 1 143 ? 9.008 23.766 13.344 1 86.19 143 ALA B C 1
ATOM 2553 O O . ALA B 1 143 ? 9.938 22.953 13.234 1 86.19 143 ALA B O 1
ATOM 2554 N N . THR B 1 144 ? 7.816 23.547 13.008 1 86.62 144 THR B N 1
ATOM 2555 C CA . THR B 1 144 ? 7.453 22.234 12.492 1 86.62 144 THR B CA 1
ATOM 2556 C C . THR B 1 144 ? 8.117 21.984 11.148 1 86.62 144 THR B C 1
ATOM 2558 O O . THR B 1 144 ? 8.695 20.906 10.922 1 86.62 144 THR B O 1
ATOM 2561 N N . ALA B 1 145 ? 8.047 22.922 10.32 1 89.75 145 ALA B N 1
ATOM 2562 C CA . ALA B 1 145 ? 8.633 22.781 8.992 1 89.75 145 ALA B CA 1
ATOM 2563 C C . ALA B 1 145 ? 10.141 22.562 9.07 1 89.75 145 ALA B C 1
ATOM 2565 O O . ALA B 1 145 ? 10.695 21.75 8.328 1 89.75 145 ALA B O 1
ATOM 2566 N N . MET B 1 146 ? 10.711 23.219 10 1 91.31 146 MET B N 1
ATOM 2567 C CA . MET B 1 146 ? 12.156 23.094 10.164 1 91.31 146 MET B CA 1
ATOM 2568 C C . MET B 1 146 ? 12.531 21.703 10.664 1 91.31 146 MET B C 1
ATOM 2570 O O . MET B 1 146 ? 13.5 21.109 10.195 1 91.31 146 MET B O 1
ATOM 2574 N N . GLN B 1 147 ? 11.797 21.25 11.547 1 90.38 147 GLN B N 1
ATOM 2575 C CA . GLN B 1 147 ? 12.055 19.906 12.078 1 90.38 147 GLN B CA 1
ATOM 2576 C C . GLN B 1 147 ? 11.836 18.844 11.008 1 90.38 147 GLN B C 1
ATOM 2578 O O . GLN B 1 147 ? 12.617 17.891 10.906 1 90.38 147 GLN B O 1
ATOM 2583 N N . LEU B 1 148 ? 10.828 19.062 10.281 1 92.44 148 LEU B N 1
ATOM 2584 C CA . LEU B 1 148 ? 10.523 18.094 9.234 1 92.44 148 LEU B CA 1
ATOM 2585 C C . LEU B 1 148 ? 11.586 18.125 8.148 1 92.44 148 LEU B C 1
ATOM 2587 O O . LEU B 1 148 ? 11.969 17.078 7.617 1 92.44 148 LEU B O 1
ATOM 2591 N N . LYS B 1 149 ? 12.055 19.297 7.898 1 94 149 LYS B N 1
ATOM 2592 C CA . LYS B 1 149 ? 13.133 19.406 6.918 1 94 149 LYS B CA 1
ATOM 2593 C C . LYS B 1 149 ? 14.375 18.641 7.375 1 94 149 LYS B C 1
ATOM 2595 O O . LYS B 1 149 ? 15 17.938 6.59 1 94 149 LYS B O 1
ATOM 2600 N N . GLU B 1 150 ? 14.672 18.75 8.609 1 93.81 150 GLU B N 1
ATOM 2601 C CA . GLU B 1 150 ? 15.828 18.047 9.164 1 93.81 150 GLU B CA 1
ATOM 2602 C C . GLU B 1 150 ? 15.641 16.547 9.078 1 93.81 150 GLU B C 1
ATOM 2604 O O . GLU B 1 150 ? 16.578 15.82 8.727 1 93.81 150 GLU B O 1
ATOM 2609 N N . GLN B 1 151 ? 14.5 16.141 9.375 1 92.75 151 GLN B N 1
ATOM 2610 C CA . GLN B 1 151 ? 14.195 14.727 9.289 1 92.75 151 GLN B CA 1
ATOM 2611 C C . GLN B 1 151 ? 14.383 14.211 7.863 1 92.75 151 GLN B C 1
ATOM 2613 O O . GLN B 1 151 ? 14.961 13.141 7.656 1 92.75 151 GLN B O 1
ATOM 2618 N N . VAL B 1 152 ? 13.898 14.953 6.934 1 95.5 152 VAL B N 1
ATOM 2619 C CA . VAL B 1 152 ? 13.977 14.547 5.535 1 95.5 152 VAL B CA 1
ATOM 2620 C C . VAL B 1 152 ? 15.445 14.484 5.102 1 95.5 152 VAL B C 1
ATOM 2622 O O . VAL B 1 152 ? 15.836 13.578 4.367 1 95.5 152 VAL B O 1
ATOM 2625 N N . GLU B 1 153 ? 16.234 15.344 5.586 1 96.44 153 GLU B N 1
ATOM 2626 C CA . GLU B 1 153 ? 17.656 15.344 5.262 1 96.44 153 GLU B CA 1
ATOM 2627 C C . GLU B 1 153 ? 18.344 14.094 5.801 1 96.44 153 GLU B C 1
ATOM 2629 O O . GLU B 1 153 ? 19.219 13.523 5.141 1 96.44 153 GLU B O 1
ATOM 2634 N N . ARG B 1 154 ? 17.922 13.734 6.941 1 96 154 ARG B N 1
ATOM 2635 C CA . ARG B 1 154 ? 18.438 12.484 7.492 1 96 154 ARG B CA 1
ATOM 2636 C C . ARG B 1 154 ? 18.031 11.297 6.637 1 96 154 ARG B C 1
ATOM 2638 O O . ARG B 1 154 ? 18.844 10.398 6.383 1 96 154 ARG B O 1
ATOM 2645 N N . ASP B 1 155 ? 16.891 11.312 6.199 1 95.75 155 ASP B N 1
ATOM 2646 C CA . ASP B 1 155 ? 16.391 10.227 5.359 1 95.75 155 ASP B CA 1
ATOM 2647 C C . ASP B 1 155 ? 17.125 10.18 4.023 1 95.75 155 ASP B C 1
ATOM 2649 O O . ASP B 1 155 ? 17.406 9.102 3.492 1 95.75 155 ASP B O 1
ATOM 2653 N N . ILE B 1 156 ? 17.391 11.32 3.52 1 97.12 156 ILE B N 1
ATOM 2654 C CA . ILE B 1 156 ? 18.125 11.414 2.26 1 97.12 156 ILE B CA 1
ATOM 2655 C C . ILE B 1 156 ? 19.5 10.758 2.414 1 97.12 156 ILE B C 1
ATOM 2657 O O . ILE B 1 156 ? 19.922 9.984 1.554 1 97.12 156 ILE B O 1
ATOM 2661 N N . GLN B 1 157 ? 20.094 10.984 3.492 1 97.06 157 GLN B N 1
ATOM 2662 C CA . GLN B 1 157 ? 21.406 10.398 3.74 1 97.06 157 GLN B CA 1
ATOM 2663 C C . GLN B 1 157 ? 21.312 8.883 3.873 1 97.06 157 GLN B C 1
ATOM 2665 O O . GLN B 1 157 ? 22.172 8.156 3.371 1 97.06 157 GLN B O 1
ATOM 2670 N N . ALA B 1 158 ? 20.297 8.453 4.508 1 95.75 158 ALA B N 1
ATOM 2671 C CA . ALA B 1 158 ? 20.094 7.016 4.656 1 95.75 158 ALA B CA 1
ATOM 2672 C C . ALA B 1 158 ? 19.891 6.344 3.299 1 95.75 158 ALA B C 1
ATOM 2674 O O . ALA B 1 158 ? 20.422 5.254 3.057 1 95.75 158 ALA B O 1
ATOM 2675 N N . VAL B 1 159 ? 19.172 6.984 2.441 1 96.5 159 VAL B N 1
ATOM 2676 C CA . VAL B 1 159 ? 18.906 6.441 1.113 1 96.5 159 VAL B CA 1
ATOM 2677 C C . VAL B 1 159 ? 20.203 6.422 0.298 1 96.5 159 VAL B C 1
ATOM 2679 O O . VAL B 1 159 ? 20.484 5.449 -0.413 1 96.5 159 VAL B O 1
ATOM 2682 N N . ARG B 1 160 ? 21 7.434 0.416 1 95.94 160 ARG B N 1
ATOM 2683 C CA . ARG B 1 160 ? 22.266 7.48 -0.286 1 95.94 160 ARG B CA 1
ATOM 2684 C C . ARG B 1 160 ? 23.203 6.359 0.18 1 95.94 160 ARG B C 1
ATOM 2686 O O . ARG B 1 160 ? 23.906 5.762 -0.626 1 95.94 160 ARG B O 1
ATOM 2693 N N . ALA B 1 161 ? 23.141 6.113 1.447 1 95.44 161 ALA B N 1
ATOM 2694 C CA . ALA B 1 161 ? 23.922 5.02 1.992 1 95.44 161 ALA B CA 1
ATOM 2695 C C . ALA B 1 161 ? 23.484 3.676 1.418 1 95.44 161 ALA B C 1
ATOM 2697 O O . ALA B 1 161 ? 24.312 2.826 1.091 1 95.44 161 ALA B O 1
ATOM 2698 N N . GLU B 1 162 ? 22.25 3.533 1.308 1 94.06 162 GLU B N 1
ATOM 2699 C CA . GLU B 1 162 ? 21.688 2.307 0.736 1 94.06 162 GLU B CA 1
ATOM 2700 C C . GLU B 1 162 ? 22.094 2.156 -0.73 1 94.06 162 GLU B C 1
ATOM 2702 O O . GLU B 1 162 ? 22.438 1.062 -1.173 1 94.06 162 GLU B O 1
ATOM 2707 N N . LEU B 1 163 ? 22.047 3.215 -1.478 1 93.44 163 LEU B N 1
ATOM 2708 C CA . LEU B 1 163 ? 22.438 3.203 -2.885 1 93.44 163 LEU B CA 1
ATOM 2709 C C . LEU B 1 163 ? 23.922 2.877 -3.041 1 93.44 163 LEU B C 1
ATOM 2711 O O . LEU B 1 163 ? 24.312 2.174 -3.975 1 93.44 163 LEU B O 1
ATOM 2715 N N . GLY B 1 164 ? 24.656 3.408 -2.131 1 92.88 164 GLY B N 1
ATOM 2716 C CA . GLY B 1 164 ? 26.062 3.064 -2.121 1 92.88 164 GLY B CA 1
ATOM 2717 C C . GLY B 1 164 ? 26.328 1.582 -1.922 1 92.88 164 GLY B C 1
ATOM 2718 O O . GLY B 1 164 ? 27.141 0.988 -2.619 1 92.88 164 GLY B O 1
ATOM 2719 N N . ARG B 1 165 ? 25.609 1.022 -1.02 1 91.75 165 ARG B N 1
ATOM 2720 C CA . ARG B 1 165 ? 25.734 -0.405 -0.744 1 91.75 165 ARG B CA 1
ATOM 2721 C C . ARG B 1 165 ? 25.312 -1.233 -1.956 1 91.75 165 ARG B C 1
ATOM 2723 O O . ARG B 1 165 ? 25.984 -2.201 -2.311 1 91.75 165 ARG B O 1
ATOM 2730 N N . LEU B 1 166 ? 24.281 -0.85 -2.664 1 89.56 166 LEU B N 1
ATOM 2731 C CA . LEU B 1 166 ? 23.766 -1.565 -3.832 1 89.56 166 LEU B CA 1
ATOM 2732 C C . LEU B 1 166 ? 24.75 -1.452 -5 1 89.56 166 LEU B C 1
ATOM 2734 O O . LEU B 1 166 ? 24.953 -2.422 -5.734 1 89.56 166 LEU B O 1
ATOM 2738 N N . GLY B 1 167 ? 25.25 -0.272 -5.199 1 84.94 167 GLY B N 1
ATOM 2739 C CA . GLY B 1 167 ? 26.234 -0.079 -6.242 1 84.94 167 GLY B CA 1
ATOM 2740 C C . GLY B 1 167 ? 27.469 -0.94 -6.059 1 84.94 167 GLY B C 1
ATOM 2741 O O . GLY B 1 167 ? 27.984 -1.518 -7.023 1 84.94 167 GLY B O 1
ATOM 2742 N N . ALA B 1 168 ? 27.828 -1.06 -4.844 1 76.56 168 ALA B N 1
ATOM 2743 C CA . ALA B 1 168 ? 29 -1.88 -4.535 1 76.56 168 ALA B CA 1
ATOM 2744 C C . ALA B 1 168 ? 28.719 -3.355 -4.809 1 76.56 168 ALA B C 1
ATOM 2746 O O . ALA B 1 168 ? 29.594 -4.074 -5.312 1 76.56 168 ALA B O 1
ATOM 2747 N N . ASN B 1 169 ? 27.547 -3.695 -4.5 1 71.75 169 ASN B N 1
ATOM 2748 C CA . ASN B 1 169 ? 27.156 -5.086 -4.727 1 71.75 169 ASN B CA 1
ATOM 2749 C C . ASN B 1 169 ? 27.078 -5.406 -6.215 1 71.75 169 ASN B C 1
ATOM 2751 O O . ASN B 1 169 ? 27.406 -6.516 -6.633 1 71.75 169 ASN B O 1
ATOM 2755 N N . LEU B 1 170 ? 26.688 -4.484 -7.016 1 70.69 170 LEU B N 1
ATOM 2756 C CA . LEU B 1 170 ? 26.547 -4.68 -8.453 1 70.69 170 LEU B CA 1
ATOM 2757 C C . LEU B 1 170 ? 27.922 -4.738 -9.117 1 70.69 170 LEU B C 1
ATOM 2759 O O . LEU B 1 170 ? 28.125 -5.516 -10.055 1 70.69 170 LEU B O 1
ATOM 2763 N N . ASP B 1 171 ? 28.766 -3.92 -8.664 1 65.88 171 ASP B N 1
ATOM 2764 C CA . ASP B 1 171 ? 30.125 -3.928 -9.18 1 65.88 171 ASP B CA 1
ATOM 2765 C C . ASP B 1 171 ? 30.812 -5.254 -8.883 1 65.88 171 ASP B C 1
ATOM 2767 O O . ASP B 1 171 ? 31.547 -5.781 -9.719 1 65.88 171 ASP B O 1
ATOM 2771 N N . LEU B 1 172 ? 30.484 -5.906 -7.789 1 54.75 172 LEU B N 1
ATOM 2772 C CA . LEU B 1 172 ? 31.062 -7.184 -7.383 1 54.75 172 LEU B CA 1
ATOM 2773 C C . LEU B 1 172 ? 30.484 -8.328 -8.195 1 54.75 172 LEU B C 1
ATOM 2775 O O . LEU B 1 172 ? 31.172 -9.297 -8.508 1 54.75 172 LEU B O 1
ATOM 2779 N N . ALA B 1 173 ? 29.234 -8.305 -8.508 1 51.31 173 ALA B N 1
ATOM 2780 C CA . ALA B 1 173 ? 28.578 -9.375 -9.25 1 51.31 173 ALA B CA 1
ATOM 2781 C C . ALA B 1 173 ? 29.047 -9.406 -10.703 1 51.31 173 ALA B C 1
ATOM 2783 O O . ALA B 1 173 ? 28.906 -10.43 -11.383 1 51.31 173 ALA B O 1
ATOM 2784 N N . LYS B 1 174 ? 29.531 -8.414 -11.328 1 55.06 174 LYS B N 1
ATOM 2785 C CA . LYS B 1 174 ? 30.031 -8.32 -12.703 1 55.06 174 LYS B CA 1
ATOM 2786 C C . LYS B 1 174 ? 31.422 -8.938 -12.828 1 55.06 174 LYS B C 1
ATOM 2788 O O . LYS B 1 174 ? 31.906 -9.156 -13.938 1 55.06 174 LYS B O 1
ATOM 2793 N N . ILE B 1 175 ? 32.094 -9.172 -11.789 1 45.97 175 ILE B N 1
ATOM 2794 C CA . ILE B 1 175 ? 33.406 -9.836 -11.836 1 45.97 175 ILE B CA 1
ATOM 2795 C C . ILE B 1 175 ? 33.219 -11.352 -11.75 1 45.97 175 ILE B C 1
ATOM 2797 O O . ILE B 1 175 ? 32.406 -11.836 -10.961 1 45.97 175 ILE B O 1
#

Secondary structure (DSSP, 8-state):
-----THHHHHHHHHH--EEEEEETTEEEEEEEETTEEEEEHHHIIIIIITTS-S---HHHHHHTPPPEEEPPHHHHHHHHHIIIIISTTTT-SSPP-TTSEEEEHHHHHHHHHHHHHHHHHHHHHHHHHHHHH--S-HHHHHHHHHHHHHHHHHHHHHHHHHHHHHHHHHHHT-/------HHHHHHHHHH--EEEEEETTEEEEEEEETTEEEEEHHHIIIIIITTS-S---HHHHHHTPPPEEEPPHHHHHHHHHIIIIISTTTT-SSPP-TTSEEEEHHHHHHHHHHHHHHHHHHHHHHHHHHHHH--S-HHHHHHHHHHHHHHHHHHHHHHHHHHHHHHHHHHHT-

Organism: Caenorhabditis briggsae (NCBI:txid6238)

Radius of gyration: 22.41 Å; Cα contacts (8 Å, |Δi|>4): 432; chains: 2; bounding box: 64×69×43 Å

Nearest PDB structures (foldseek):
  3eq5-assembly1_A  TM=6.979E-01  e=4.651E-04  Homo sapiens
  3eq5-assembly10_J  TM=7.107E-01  e=8.084E-04  Homo sapiens
  1sbx-assembly1_A  TM=7.494E-01  e=1.588E-03  Homo sapiens
  2c1n-assembly2_B  TM=5.255E-01  e=6.527E-01  Homo sapiens
  4ihl-assembly1_A  TM=5.534E-01  e=1.450E+00  Homo sapiens

Foldseek 3Di:
DPPPDLVVLVVVLVVQFAWDWDDAPNDTFIWGDDPNFTKGWPLQLCLPQVVVADPPDDPVLCVVLPWDKDFDDQSRQVSRQSCCVSPVVQPSHDDGGGRRTIITTPLSSNLSRLVRVLVVLVVVLVVLVVQLVVCPPPVVSNVVSVVVSVVSVVVNVVSVVVNVVSVVVVVVVVD/DPPPPPVVLVVVLVVQFAWDWDDAPNDTAIWGDDPNFTKGWPLQLCLPQVVVADPPDDVVLCVVLPWDKDFDDQSRQVSRQSCCVPPVVQPSHPDGGGRRTIITTPLSSNLSRLVRVLVVLVVVLVVLVVQLVVCPPVVVSNVVSVVVSVVSVVVNVVSVVVNVVSVVVVVVVVD

Solvent-accessible surface area (backbone atoms only — not comparable to full-atom values): 19211 Å² total; per-residue (Å²): 133,85,77,82,73,76,59,62,60,53,51,52,36,64,68,48,36,60,65,46,82,41,72,58,94,87,41,77,43,70,24,37,58,57,97,91,36,48,29,29,46,46,64,44,44,46,61,74,63,47,55,39,45,76,87,81,64,58,62,71,55,54,63,73,43,59,68,67,72,40,73,33,48,63,46,48,18,51,29,51,42,48,45,25,55,71,72,50,66,35,66,71,25,60,67,79,57,41,47,85,38,44,26,27,44,44,69,45,48,51,55,34,49,54,51,51,51,46,53,44,47,53,51,43,41,51,50,29,52,51,48,42,72,61,32,64,94,44,61,68,58,28,54,47,31,51,53,52,36,51,51,47,52,52,49,48,51,54,47,51,52,52,50,51,53,50,52,53,51,51,62,55,67,76,103,133,81,80,78,72,76,57,65,60,57,52,51,36,66,67,48,38,62,65,46,81,42,72,57,93,86,42,77,43,72,24,37,58,57,96,91,35,49,28,29,47,46,64,42,45,46,61,76,64,47,55,40,46,75,88,81,64,56,63,72,54,52,64,74,43,61,65,67,71,40,74,34,48,62,46,46,17,51,28,50,41,47,45,24,57,72,72,49,66,35,67,71,24,58,67,78,58,41,47,86,37,42,26,27,46,44,69,45,48,52,53,35,50,53,52,52,50,46,53,44,49,52,51,42,42,52,51,28,52,51,46,42,73,62,32,64,93,45,61,69,57,28,53,49,30,50,52,50,36,52,51,46,53,52,49,48,51,53,47,51,51,50,49,51,54,52,52,53,51,52,60,56,67,75,102

pLDDT: mean 87.21, std 15.07, range [20.39, 98.25]

Sequence (350 aa):
MVSIPSHGTEALISTLSAWDWVTIDGLQLPAVSRNQERYVAVHMVQLKLLSKFPSDIPSEITRKFTMNSFKMSVAEAWTFNSINAVIRKFDLGCQLFTADDELVKLNDVQMFYWNVKLLNLNRVNREYEKAILEAETNIQLLATAMQLKEQVERDIQAVRAELGRLGANLDLAKIMVSIPSHGTEALISTLSAWDWVTIDGLQLPAVSRNQERYVAVHMVQLKLLSKFPSDIPSEITRKFTMNSFKMSVAEAWTFNSINAVIRKFDLGCQLFTADDELVKLNDVQMFYWNVKLLNLNRVNREYEKAILEAETNIQLLATAMQLKEQVERDIQAVRAELGRLGANLDLAKI